Protein AF-A0A7Z9JFW5-F1 (afdb_monomer)

Nearest PDB structures (foldseek):
  5y2z-assembly5_I  TM=9.297E-01  e=5.636E-09  Homo sapiens
  8y6b-assembly2_B  TM=9.296E-01  e=6.793E-09  Homo sapiens
  5y2z-assembly3_E  TM=9.301E-01  e=1.266E-08  Homo sapiens
  4dd8-assembly3_C  TM=9.191E-01  e=2.843E-08  Homo sapiens
  1r55-assembly1_A  TM=9.134E-01  e=2.843E-08  Homo sapiens

Solvent-accessible surface area (backbone atoms only — not comparable to full-atom values): 12867 Å² total; per-residue (Å²): 115,46,76,50,60,51,89,94,44,79,73,28,42,30,30,34,23,80,53,98,71,40,59,37,32,44,38,38,40,72,85,73,51,41,37,36,33,36,52,36,31,92,81,35,93,91,43,54,71,86,37,66,49,76,48,44,66,89,70,57,72,78,59,73,58,40,77,46,73,47,85,66,71,53,61,72,54,53,52,49,52,59,73,66,59,70,85,54,87,88,66,70,36,67,67,98,76,54,82,69,44,75,42,36,28,26,36,39,28,37,32,50,27,33,70,74,42,48,94,43,38,67,60,50,54,49,36,33,53,48,50,39,29,58,53,35,41,70,62,50,27,33,39,72,42,76,62,46,79,45,73,33,89,43,92,84,50,88,72,85,57,45,45,62,68,62,33,52,53,42,51,50,51,51,39,65,76,75,43,71,87,60,71,53,43,35,38,40,36,42,30,44,57,75,42,58,81,48,46,38,26,39,32,40,44,95,14,75,78,51,97,52,28,43,34,38,38,36,63,71,62,49,89,44,74,80,72,56,83

pLDDT: mean 80.9, std 12.46, range [41.41, 94.69]

Sequence (229 aa):
TLRGTVVGVKGSVVAGSLMEDGLHARIRFSDDVEYWMEPVGLKINRAPENLYAFYRNADIIPSGGICAAEDRVDVGQILSMQANFVVNEKSRGGGGGGTICTADLGVDADWEYFQAWGGQTESQINSVINSVNVQYEGSVNLTHAISSIIVRSSSNDPYTSSDAGTLLDQFRSEWQNNQGGIPHDIAHLFTGRSMQGSTIGIAWLSSVCSSVKYGLAESDCCGSFGCST

Foldseek 3Di:
DDWDADPPAPPKIKQWFQDPLGIWMWIAGPVRKIKTKDQCPVVD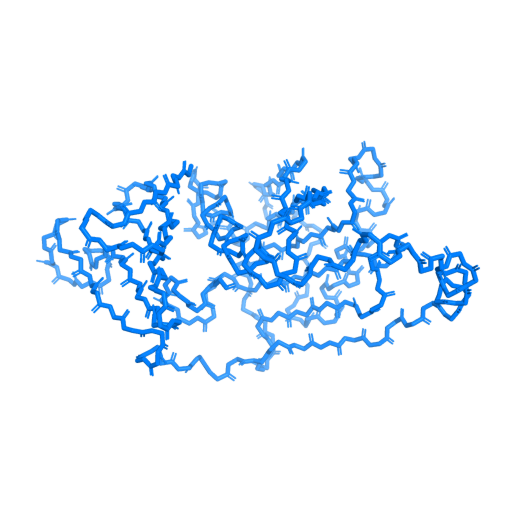PPDDSPDIDIDTLVPADDLLADAAEDAPDPVVVVVVCVVPPDPPVLQQQADDDHAQAEFEEEEEEAQLLCVVQPVCSVSLVCSLLSVVQVVCCNGRSYHYDYQDYHYHNDPPDQADALAQVVRLVSVLVCCVVPVPVGDGQAYEYEYCRNHPDRHQKYAYPPDGNHSRRYMYGYQPSRVDSSVND

Mean predicted aligned error: 9.22 Å

Structure (mmCIF, N/CA/C/O backbone):
data_AF-A0A7Z9JFW5-F1
#
_entry.id   AF-A0A7Z9JFW5-F1
#
loop_
_atom_site.group_PDB
_atom_site.id
_atom_site.type_symbol
_atom_site.label_atom_id
_atom_site.label_alt_id
_atom_site.label_comp_id
_atom_site.label_asym_id
_atom_site.label_entity_id
_atom_site.label_seq_id
_atom_site.pdbx_PDB_ins_code
_atom_site.Cartn_x
_atom_site.Cartn_y
_atom_site.Cartn_z
_atom_site.occupancy
_atom_site.B_iso_or_equiv
_atom_site.auth_seq_id
_atom_site.auth_comp_id
_atom_site.auth_asym_id
_atom_site.auth_atom_id
_atom_site.pdbx_PDB_model_num
ATOM 1 N N . THR A 1 1 ? -0.220 7.768 11.941 1.00 82.75 1 THR A N 1
ATOM 2 C CA . THR A 1 1 ? -1.058 6.582 12.229 1.00 82.75 1 THR A CA 1
ATOM 3 C C . THR A 1 1 ? -1.134 6.368 13.730 1.00 82.75 1 THR A C 1
ATOM 5 O O . THR A 1 1 ? -0.364 6.976 14.467 1.00 82.75 1 THR A O 1
ATOM 8 N N . LEU A 1 2 ? -2.095 5.576 14.198 1.00 86.75 2 LEU A N 1
ATOM 9 C CA . LEU A 1 2 ? -2.398 5.312 15.603 1.00 86.75 2 LEU A CA 1
ATOM 10 C C . LEU A 1 2 ? -2.550 3.799 15.827 1.00 86.75 2 LEU A C 1
ATOM 12 O O . LEU A 1 2 ? -3.003 3.059 14.946 1.00 86.75 2 LEU A O 1
ATOM 16 N N . ARG A 1 3 ? -2.188 3.353 17.031 1.00 87.31 3 ARG A N 1
ATOM 17 C CA . ARG A 1 3 ? -2.340 1.979 17.522 1.00 87.31 3 ARG A CA 1
ATOM 18 C C . ARG A 1 3 ? -3.022 2.006 18.879 1.00 87.31 3 ARG A C 1
ATOM 20 O O . ARG A 1 3 ? -2.734 2.887 19.686 1.00 87.31 3 ARG A O 1
ATOM 27 N N . GLY A 1 4 ? -3.902 1.050 19.143 1.00 87.88 4 GLY A N 1
ATOM 28 C CA . GLY A 1 4 ? -4.607 0.999 20.417 1.00 87.88 4 GLY A CA 1
ATOM 29 C C . GLY A 1 4 ? -5.373 -0.291 20.647 1.00 87.88 4 GLY A C 1
ATOM 30 O O . GLY A 1 4 ? -5.207 -1.276 19.932 1.00 87.88 4 GLY A O 1
ATOM 31 N N . THR A 1 5 ? -6.221 -0.264 21.667 1.00 89.75 5 THR A N 1
ATOM 32 C CA . THR A 1 5 ? -7.116 -1.357 22.049 1.00 89.75 5 THR A CA 1
ATOM 33 C C . THR A 1 5 ? -8.497 -0.786 22.365 1.00 89.75 5 THR A C 1
ATOM 35 O O . THR A 1 5 ? -8.644 0.402 22.666 1.00 89.75 5 THR A O 1
ATOM 38 N N . VAL A 1 6 ? -9.528 -1.622 22.290 1.00 86.94 6 VAL A N 1
ATOM 39 C CA . VAL A 1 6 ? -10.887 -1.257 22.696 1.00 86.94 6 VAL A CA 1
ATOM 40 C C . VAL A 1 6 ? -10.996 -1.386 24.213 1.00 86.94 6 VAL A C 1
ATOM 42 O O . VAL A 1 6 ? -10.759 -2.453 24.788 1.00 86.94 6 VAL A O 1
ATOM 45 N N . VAL A 1 7 ? -11.374 -0.291 24.874 1.00 88.12 7 VAL A N 1
ATOM 46 C CA . VAL A 1 7 ? -11.554 -0.257 26.330 1.00 88.12 7 VAL A CA 1
ATOM 47 C C . VAL A 1 7 ? -12.574 -1.316 26.750 1.00 88.12 7 VAL A C 1
ATOM 49 O O . VAL A 1 7 ? -13.677 -1.383 26.219 1.00 88.12 7 VAL A O 1
ATOM 52 N N . GLY A 1 8 ? -12.196 -2.155 27.716 1.00 85.00 8 GLY A N 1
ATOM 53 C CA . GLY A 1 8 ? -13.051 -3.229 28.227 1.00 85.00 8 GLY A CA 1
ATOM 54 C C . GLY A 1 8 ? -13.018 -4.527 27.416 1.00 85.00 8 GLY A C 1
ATOM 55 O O . GLY A 1 8 ? -13.569 -5.520 27.884 1.00 85.00 8 GLY A O 1
ATOM 56 N N . VAL A 1 9 ? -12.331 -4.574 26.266 1.00 84.38 9 VAL A N 1
ATOM 57 C CA . VAL A 1 9 ? -12.229 -5.792 25.447 1.00 84.38 9 VAL A CA 1
ATOM 58 C C . VAL A 1 9 ? -10.787 -6.282 25.376 1.00 84.38 9 VAL A C 1
ATOM 60 O O . VAL A 1 9 ? -9.943 -5.754 24.648 1.00 84.38 9 VAL A O 1
ATOM 63 N N . LYS A 1 10 ? -10.493 -7.319 26.163 1.00 83.06 10 LYS A N 1
ATOM 64 C CA . LYS A 1 10 ? -9.150 -7.894 26.266 1.00 83.06 10 LYS A CA 1
ATOM 65 C C . LYS A 1 10 ? -8.744 -8.581 24.957 1.00 83.06 10 LYS A C 1
ATOM 67 O O . LYS A 1 10 ? -9.498 -9.382 24.411 1.00 83.06 10 LYS A O 1
ATOM 72 N N . GLY A 1 11 ? -7.524 -8.295 24.504 1.00 80.38 11 GLY A N 1
ATOM 73 C CA . GLY A 1 11 ? -6.970 -8.858 23.269 1.00 80.38 11 GLY A CA 1
ATOM 74 C C . GLY A 1 11 ? -7.474 -8.185 21.993 1.00 80.38 11 GLY A C 1
ATOM 75 O O . GLY A 1 11 ? -7.177 -8.676 20.912 1.00 80.38 11 GLY A O 1
ATOM 76 N N . SER A 1 12 ? -8.216 -7.078 22.107 1.00 87.12 12 SER A N 1
ATOM 77 C CA . SER A 1 12 ? -8.553 -6.256 20.948 1.00 87.12 12 SER A CA 1
ATOM 78 C C . SER A 1 12 ? -7.339 -5.464 20.468 1.00 87.12 12 SER A C 1
ATOM 80 O O . SER A 1 12 ? -6.542 -4.988 21.280 1.00 87.12 12 SER A O 1
ATOM 82 N N . VAL A 1 13 ? -7.218 -5.303 19.155 1.00 88.19 13 VAL A N 1
ATOM 83 C CA . VAL A 1 13 ? -6.169 -4.510 18.509 1.00 88.19 13 VAL A CA 1
ATOM 84 C C . VAL A 1 13 ? -6.827 -3.535 17.547 1.00 88.19 13 VAL A C 1
ATOM 86 O O . VAL A 1 13 ? -7.683 -3.915 16.752 1.00 88.19 13 VAL A O 1
ATOM 89 N N . VAL A 1 14 ? -6.429 -2.270 17.626 1.00 89.50 14 VAL A N 1
ATOM 90 C CA . VAL A 1 14 ? -6.937 -1.190 16.783 1.00 89.50 14 VAL A CA 1
ATOM 91 C C . VAL A 1 14 ? -5.786 -0.577 15.997 1.00 89.50 14 VAL A C 1
ATOM 93 O O . VAL A 1 14 ? -4.791 -0.135 16.577 1.00 89.50 14 VAL A O 1
ATOM 96 N N . ALA A 1 15 ? -5.949 -0.508 14.681 1.00 90.12 15 ALA A N 1
ATOM 97 C CA . ALA A 1 15 ? -5.182 0.355 13.796 1.00 90.12 15 ALA A CA 1
ATOM 98 C C . ALA A 1 15 ? -6.046 1.548 13.425 1.00 90.12 15 ALA A C 1
ATOM 100 O O . ALA A 1 15 ? -7.116 1.351 12.867 1.00 90.12 15 ALA A O 1
ATOM 101 N N . GLY A 1 16 ? -5.591 2.762 13.712 1.00 89.69 16 GLY A N 1
ATOM 102 C CA . GLY A 1 16 ? -6.281 3.984 13.314 1.00 89.69 16 GLY A CA 1
ATOM 103 C C . GLY A 1 16 ? -5.397 4.886 12.463 1.00 89.69 16 GLY A C 1
ATOM 104 O O . GLY A 1 16 ? -4.173 4.879 12.602 1.00 89.69 16 GLY A O 1
ATOM 105 N N . SER A 1 17 ? -6.016 5.716 11.640 1.00 87.94 17 SER A N 1
ATOM 106 C CA . SER A 1 17 ? -5.368 6.767 10.863 1.00 87.94 17 SER A CA 1
ATOM 107 C C . SER A 1 17 ? -6.292 7.967 10.802 1.00 87.94 17 SER A C 1
ATOM 109 O O . SER A 1 17 ? -7.434 7.851 10.371 1.00 87.94 17 SER A O 1
ATOM 111 N N . LEU A 1 18 ? -5.808 9.115 11.268 1.00 87.56 18 LEU A N 1
ATOM 112 C CA . LEU A 1 18 ? -6.540 10.368 11.157 1.00 87.56 18 LEU A CA 1
ATOM 113 C C . LEU A 1 18 ? -6.155 11.029 9.835 1.00 87.56 18 LEU A C 1
ATOM 115 O O . LEU A 1 18 ? -4.996 11.407 9.665 1.00 87.56 18 LEU A O 1
ATOM 119 N N . MET A 1 19 ? -7.114 11.118 8.923 1.00 84.44 19 MET A N 1
ATOM 120 C CA . MET A 1 19 ? -7.004 11.813 7.643 1.00 84.44 19 MET A CA 1
ATOM 121 C C . MET A 1 19 ? -7.815 13.114 7.693 1.00 84.44 19 MET A C 1
ATOM 123 O O . MET A 1 19 ? -8.472 13.401 8.696 1.00 84.44 19 MET A O 1
ATOM 127 N N . GLU A 1 20 ? -7.773 13.912 6.625 1.00 82.06 20 GLU A N 1
ATOM 128 C CA . GLU A 1 20 ? -8.549 15.161 6.537 1.00 82.06 20 GLU A CA 1
ATOM 129 C C . GLU A 1 20 ? -10.064 14.948 6.674 1.00 82.06 20 GLU A C 1
ATOM 131 O O . GLU A 1 20 ? -10.749 15.801 7.234 1.00 82.06 20 GLU A O 1
ATOM 136 N N . ASP A 1 21 ? -10.585 13.811 6.209 1.00 81.94 21 ASP A N 1
ATOM 137 C CA . ASP A 1 21 ? -12.010 13.465 6.253 1.00 81.94 21 ASP A CA 1
ATOM 138 C C . ASP A 1 21 ? -12.447 12.790 7.565 1.00 81.94 21 ASP A C 1
ATOM 140 O O . ASP A 1 21 ? -13.644 12.650 7.818 1.00 81.94 21 ASP A O 1
ATOM 144 N N . GLY A 1 22 ? -11.501 12.387 8.419 1.00 86.12 22 GLY A N 1
ATOM 145 C CA . GLY A 1 22 ? -11.783 11.798 9.723 1.00 86.12 22 GLY A CA 1
ATOM 146 C C . GLY A 1 22 ? -10.914 10.595 10.074 1.00 86.12 22 GLY A C 1
ATOM 147 O O . GLY A 1 22 ? -9.833 10.370 9.529 1.00 86.12 22 GLY A O 1
ATOM 148 N N . LEU A 1 23 ? -11.369 9.832 11.070 1.00 88.75 23 LEU A N 1
ATOM 149 C CA . LEU A 1 23 ? -10.655 8.663 11.579 1.00 88.75 23 LEU A CA 1
ATOM 150 C C . LEU A 1 23 ? -11.043 7.397 10.808 1.00 88.75 23 LEU A C 1
ATOM 152 O O . LEU A 1 23 ? -12.151 6.885 10.950 1.00 88.75 23 LEU A O 1
ATOM 156 N N . HIS A 1 24 ? -10.086 6.831 10.087 1.00 89.75 24 HIS A N 1
ATOM 157 C CA . HIS A 1 24 ? -10.189 5.495 9.511 1.00 89.75 24 HIS A CA 1
ATOM 158 C C . HIS A 1 24 ? -9.613 4.486 10.496 1.00 89.75 24 HIS A C 1
ATOM 160 O O . HIS A 1 24 ? -8.534 4.719 11.046 1.00 89.75 24 HIS A O 1
ATOM 166 N N . ALA A 1 25 ? -10.308 3.382 10.764 1.00 90.56 25 ALA A N 1
ATOM 167 C CA . ALA A 1 25 ? -9.802 2.370 11.681 1.00 90.56 25 ALA A CA 1
ATOM 168 C C . ALA A 1 25 ? -10.175 0.936 11.305 1.00 90.56 25 ALA A C 1
ATOM 170 O O . ALA A 1 25 ? -11.290 0.650 10.878 1.00 90.56 25 ALA A O 1
ATOM 171 N N . ARG A 1 26 ? -9.237 0.026 11.573 1.00 90.12 26 ARG A N 1
ATOM 172 C CA . ARG A 1 26 ? -9.438 -1.422 11.637 1.00 90.12 26 ARG A CA 1
ATOM 173 C C . ARG A 1 26 ? -9.428 -1.848 13.096 1.00 90.12 26 ARG A C 1
ATOM 175 O O . ARG A 1 26 ? -8.513 -1.493 13.842 1.00 90.12 26 ARG A O 1
ATOM 182 N N . ILE A 1 27 ? -10.416 -2.632 13.494 1.00 90.69 27 ILE A N 1
ATOM 183 C CA . ILE A 1 27 ? -10.568 -3.158 14.848 1.00 90.69 27 ILE A CA 1
ATOM 184 C C . ILE A 1 27 ? -10.650 -4.674 14.753 1.00 90.69 27 ILE A C 1
ATOM 186 O O . ILE A 1 27 ? -11.599 -5.207 14.185 1.00 90.69 27 ILE A O 1
ATOM 190 N N . ARG A 1 28 ? -9.675 -5.365 15.338 1.00 88.19 28 ARG A N 1
ATOM 191 C CA . ARG A 1 28 ? -9.673 -6.819 15.485 1.00 88.19 28 ARG A CA 1
ATOM 192 C C . ARG A 1 28 ? -10.005 -7.192 16.921 1.00 88.19 28 ARG A C 1
ATOM 194 O O . ARG A 1 28 ? -9.398 -6.668 17.858 1.00 88.19 28 ARG A O 1
ATOM 201 N N . PHE A 1 29 ? -10.940 -8.115 17.087 1.00 86.31 29 PHE A N 1
ATOM 202 C CA . PHE A 1 29 ? -11.293 -8.715 18.366 1.00 86.31 29 PHE A CA 1
ATOM 203 C C . PHE A 1 29 ? -10.587 -10.064 18.574 1.00 86.31 29 PHE A C 1
ATOM 205 O O . PHE A 1 29 ? -9.983 -10.626 17.665 1.00 86.31 29 PHE A O 1
ATOM 212 N N . SER A 1 30 ? -10.612 -10.570 19.808 1.00 77.31 30 SER A N 1
ATOM 213 C CA . SER A 1 30 ? -9.901 -11.798 20.199 1.00 77.31 30 SER A CA 1
ATOM 214 C C . SER A 1 30 ? -10.539 -13.090 19.677 1.00 77.31 30 SER A C 1
ATOM 216 O O . SER A 1 30 ? -9.918 -14.147 19.749 1.00 77.31 30 SER A O 1
ATOM 218 N N . ASP A 1 31 ? -11.753 -13.001 19.142 1.00 79.88 31 ASP A N 1
ATOM 219 C CA . ASP A 1 31 ? -12.476 -14.045 18.415 1.00 79.88 31 ASP A CA 1
ATOM 220 C C . ASP A 1 31 ? -12.249 -13.979 16.892 1.00 79.88 31 ASP A C 1
ATOM 222 O O . ASP A 1 31 ? -12.964 -14.636 16.140 1.00 79.88 31 ASP A O 1
ATOM 226 N N . ASP A 1 32 ? -11.257 -13.197 16.448 1.00 73.62 32 ASP A N 1
ATOM 227 C CA . ASP A 1 32 ? -10.917 -12.954 15.038 1.00 73.62 32 ASP A CA 1
ATOM 228 C C . ASP A 1 32 ? -12.015 -12.215 14.250 1.00 73.62 32 ASP A C 1
ATOM 230 O O . ASP A 1 32 ? -11.985 -12.132 13.022 1.00 73.62 32 ASP A O 1
ATOM 234 N N . VAL A 1 33 ? -12.990 -11.624 14.951 1.00 84.31 33 VAL A N 1
ATOM 235 C CA . VAL A 1 33 ? -13.977 -10.744 14.326 1.00 84.31 33 VAL A CA 1
ATOM 236 C C . VAL A 1 33 ? -13.334 -9.389 14.050 1.00 84.31 33 VAL A C 1
ATOM 238 O O . VAL A 1 33 ? -12.780 -8.740 14.942 1.00 84.31 33 VAL A O 1
ATOM 241 N N . GLU A 1 34 ? -13.451 -8.939 12.804 1.00 87.81 34 GLU A N 1
ATOM 242 C CA . GLU A 1 34 ? -12.887 -7.674 12.349 1.00 87.81 34 GLU A CA 1
ATOM 243 C C . GLU A 1 34 ? -13.971 -6.684 11.938 1.00 87.81 34 GLU A C 1
ATOM 245 O O . GLU A 1 34 ? -14.909 -7.017 11.203 1.00 87.81 34 GLU A O 1
ATOM 250 N N . TYR A 1 35 ? -13.800 -5.450 12.401 1.00 90.38 35 TYR A N 1
ATOM 251 C CA . TYR A 1 35 ? -14.623 -4.312 12.040 1.00 90.38 35 TYR A CA 1
ATOM 252 C C . TYR A 1 35 ? -13.785 -3.201 11.433 1.00 90.38 35 TYR A C 1
ATOM 254 O O . TYR A 1 35 ? -12.637 -2.965 11.818 1.00 90.38 35 TYR A O 1
ATOM 262 N N . TRP A 1 36 ? -14.426 -2.477 10.535 1.00 89.88 36 TRP A N 1
ATOM 263 C CA . TRP A 1 36 ? -13.892 -1.316 9.860 1.00 89.88 36 TRP A CA 1
ATOM 264 C C . TRP A 1 36 ? -14.721 -0.099 10.225 1.00 89.88 36 TRP A C 1
ATOM 266 O O . 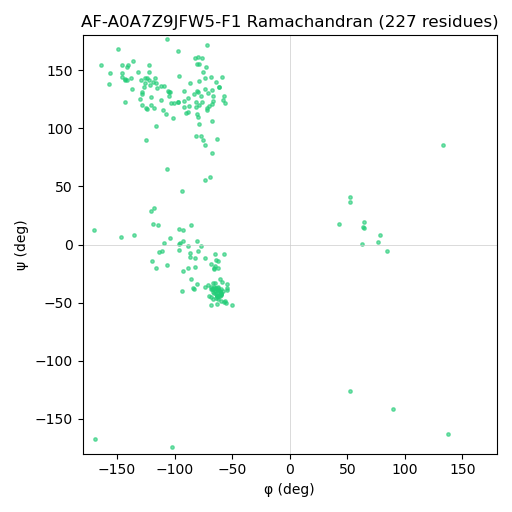TRP A 1 36 ? -15.941 -0.184 10.385 1.00 89.88 36 TRP A O 1
ATOM 276 N N . MET A 1 37 ? -14.038 1.027 10.362 1.00 90.56 37 MET A N 1
ATOM 277 C CA . MET A 1 37 ? -14.628 2.322 10.633 1.00 90.56 37 MET A CA 1
ATOM 278 C C . MET A 1 37 ? -14.074 3.330 9.638 1.00 90.56 37 MET A C 1
ATOM 280 O O . MET A 1 37 ? -12.859 3.489 9.551 1.00 90.56 37 MET A O 1
ATOM 284 N N . GLU A 1 38 ? -14.952 4.017 8.916 1.00 89.38 38 GLU A N 1
ATOM 285 C CA . GLU A 1 38 ? -14.562 5.091 8.000 1.00 89.38 38 GLU A CA 1
ATOM 286 C C . GLU A 1 38 ? -15.624 6.203 7.973 1.00 89.38 38 GLU A C 1
ATOM 288 O O . GLU A 1 38 ? -16.820 5.922 8.146 1.00 89.38 38 GLU A O 1
ATOM 293 N N . PRO A 1 39 ? -15.221 7.469 7.783 1.00 88.12 39 PRO A N 1
ATOM 294 C CA . PRO A 1 39 ? -16.146 8.569 7.552 1.00 88.12 39 PRO A CA 1
ATOM 295 C C . PRO A 1 39 ? -16.908 8.372 6.233 1.00 88.12 39 PRO A C 1
ATOM 297 O O . PRO A 1 39 ? -16.356 7.958 5.214 1.00 88.12 39 PRO A O 1
ATOM 300 N N . VAL A 1 40 ? -18.203 8.700 6.232 1.00 85.38 40 VAL A N 1
ATOM 301 C CA . VAL A 1 40 ? -19.058 8.619 5.027 1.00 85.38 40 VAL A CA 1
ATOM 302 C C . VAL A 1 40 ? -19.460 9.985 4.475 1.00 85.38 40 VAL A C 1
ATOM 304 O O . VAL A 1 40 ? -20.174 10.051 3.475 1.00 85.38 40 VAL A O 1
ATOM 307 N N . GLY A 1 41 ? -18.992 11.072 5.096 1.00 77.06 41 GLY A N 1
ATOM 308 C CA . GLY A 1 41 ? -19.336 12.450 4.728 1.00 77.06 41 GLY A CA 1
ATOM 309 C C . GLY A 1 41 ? -19.068 12.778 3.256 1.00 77.06 41 GLY A C 1
ATOM 310 O O . GLY A 1 41 ? -19.895 13.408 2.605 1.00 77.06 41 GLY A O 1
ATOM 311 N N . LEU A 1 42 ? -17.956 12.278 2.706 1.00 72.88 42 LEU A N 1
ATOM 312 C CA . LEU A 1 42 ? -17.589 12.468 1.297 1.00 72.88 42 LEU A CA 1
ATOM 313 C C . LEU A 1 42 ? -18.280 11.480 0.342 1.00 72.88 42 LEU A C 1
ATOM 315 O O . LEU A 1 42 ? -18.374 11.744 -0.854 1.00 72.88 42 LEU A O 1
ATOM 319 N N . LYS A 1 43 ? -18.786 10.353 0.860 1.00 74.69 43 LYS A N 1
ATOM 320 C CA . LYS A 1 43 ? -19.415 9.279 0.068 1.00 74.69 43 LYS A CA 1
ATOM 321 C C . LYS A 1 43 ? -20.933 9.435 -0.043 1.00 74.69 43 LYS A C 1
ATOM 323 O O . LYS A 1 43 ? -21.546 8.902 -0.966 1.00 74.69 43 LYS A O 1
ATOM 328 N N . ILE A 1 44 ? -21.555 10.157 0.890 1.00 78.38 44 ILE A N 1
ATOM 329 C CA . ILE A 1 44 ? -23.004 10.356 0.956 1.00 78.38 44 ILE A CA 1
ATOM 330 C C . ILE A 1 44 ? -23.315 11.848 0.862 1.00 78.38 44 ILE A C 1
ATOM 332 O O . ILE A 1 44 ? -22.935 12.646 1.716 1.00 78.38 44 ILE A O 1
ATOM 336 N N . ASN A 1 45 ? -24.082 12.226 -0.160 1.00 73.81 45 ASN A N 1
ATOM 337 C CA . ASN A 1 45 ? -24.487 13.612 -0.366 1.00 73.81 45 ASN A CA 1
ATOM 338 C C . ASN A 1 45 ? -25.245 14.160 0.863 1.00 73.81 45 ASN A C 1
ATOM 340 O O . ASN A 1 45 ? -26.272 13.605 1.256 1.00 73.81 45 ASN A O 1
ATOM 344 N N . ARG A 1 46 ? -24.761 15.276 1.429 1.00 76.00 46 ARG A N 1
ATOM 345 C CA . ARG A 1 46 ? -25.291 15.947 2.637 1.00 76.00 46 ARG A CA 1
ATOM 346 C C . ARG A 1 46 ? -25.191 15.140 3.938 1.00 76.00 46 ARG A C 1
ATOM 348 O O . ARG A 1 46 ? -25.914 15.449 4.888 1.00 76.00 46 ARG A O 1
ATOM 355 N N . ALA A 1 47 ? -24.330 14.128 4.009 1.00 77.56 47 ALA A N 1
ATOM 356 C CA . ALA A 1 47 ? -24.037 13.492 5.286 1.00 77.56 47 ALA A CA 1
ATOM 357 C C . ALA A 1 47 ? -23.255 14.450 6.210 1.00 77.56 47 ALA A C 1
ATOM 359 O O . ALA A 1 47 ? -22.427 15.226 5.732 1.00 77.56 47 ALA A O 1
ATOM 360 N N . PRO A 1 48 ? -23.505 14.415 7.529 1.00 79.25 48 PRO A N 1
ATOM 361 C CA . PRO A 1 48 ? -22.673 15.116 8.501 1.00 79.25 48 PRO A CA 1
ATOM 362 C C . PRO A 1 48 ? -21.210 14.649 8.438 1.00 79.25 48 PRO A C 1
ATOM 364 O O . PRO A 1 48 ? -20.954 13.456 8.283 1.00 79.25 48 PRO A O 1
ATOM 367 N N . GLU A 1 49 ? -20.252 15.558 8.645 1.00 74.31 49 GLU A N 1
ATOM 368 C CA . GLU A 1 49 ? -18.808 15.240 8.690 1.00 74.31 49 GLU A CA 1
ATOM 369 C C . GLU A 1 49 ? -18.439 14.272 9.830 1.00 74.31 49 GLU A C 1
ATOM 371 O O . GLU A 1 49 ? -17.419 13.597 9.786 1.00 74.31 49 GLU A O 1
ATOM 376 N N . ASN A 1 50 ? -19.291 14.164 10.852 1.00 81.62 50 ASN A N 1
ATOM 377 C CA . ASN A 1 50 ? -19.124 13.244 11.974 1.00 81.62 50 ASN A CA 1
ATOM 378 C C . ASN A 1 50 ? -19.894 11.922 11.810 1.00 81.62 50 ASN A C 1
ATOM 380 O O . ASN A 1 50 ? -20.074 11.202 12.796 1.00 81.62 50 ASN A O 1
ATOM 384 N N . LEU A 1 51 ? -20.389 11.609 10.609 1.00 87.12 51 LEU A N 1
ATOM 385 C CA . LEU A 1 51 ? -21.048 10.338 10.334 1.00 87.12 51 LEU A CA 1
ATOM 386 C C . LEU A 1 51 ? -20.018 9.285 9.911 1.00 87.12 51 LEU A C 1
ATOM 388 O O . LEU A 1 51 ? -19.277 9.474 8.946 1.00 87.12 51 LEU A O 1
ATOM 392 N N . TYR A 1 52 ? -20.031 8.151 10.609 1.00 89.50 52 TYR A N 1
ATOM 393 C CA . TYR A 1 52 ? -19.134 7.024 10.367 1.00 89.50 52 TYR A CA 1
ATOM 394 C C . TYR A 1 52 ? -19.931 5.777 9.997 1.00 89.50 52 TYR A C 1
ATOM 396 O O . TYR A 1 52 ? -20.975 5.496 10.593 1.00 89.50 52 TYR A O 1
ATOM 404 N N . ALA A 1 53 ? -19.417 5.012 9.038 1.00 88.62 53 ALA A N 1
ATOM 405 C CA . ALA A 1 53 ? -19.852 3.645 8.808 1.00 88.62 53 ALA A CA 1
ATOM 406 C C . ALA A 1 53 ? -19.050 2.702 9.703 1.00 88.62 53 ALA A C 1
ATOM 408 O O . ALA A 1 53 ? -17.838 2.853 9.842 1.00 88.62 53 ALA A O 1
ATOM 409 N N . PHE A 1 54 ? -19.739 1.718 10.280 1.00 90.56 54 PHE A N 1
ATOM 410 C CA . PHE A 1 54 ? -19.127 0.615 11.006 1.00 90.56 54 PHE A CA 1
ATOM 411 C C . PHE A 1 54 ? -19.624 -0.693 10.403 1.00 90.56 54 PHE A C 1
ATOM 413 O O . PHE A 1 54 ? -20.830 -0.950 10.404 1.00 90.56 54 PHE A O 1
ATOM 420 N N . TYR A 1 55 ? -18.720 -1.495 9.854 1.00 89.81 55 TYR A N 1
ATOM 421 C CA . TYR A 1 55 ? -19.078 -2.719 9.138 1.00 89.81 55 TYR A CA 1
ATOM 422 C C . TYR A 1 55 ? -18.086 -3.836 9.426 1.00 89.81 55 TYR A C 1
ATOM 424 O O . TYR A 1 55 ? -16.929 -3.589 9.763 1.00 89.81 55 TYR A O 1
ATOM 432 N N . ARG A 1 56 ? -18.551 -5.082 9.322 1.00 89.31 56 ARG A N 1
ATOM 433 C CA . ARG A 1 56 ? -17.688 -6.252 9.496 1.00 89.31 56 ARG A CA 1
ATOM 434 C C . ARG A 1 56 ? -16.919 -6.513 8.216 1.00 89.31 56 ARG A C 1
ATOM 436 O O . ARG A 1 56 ? -17.415 -6.234 7.127 1.00 89.31 56 ARG A O 1
ATOM 443 N N . ASN A 1 57 ? -15.769 -7.163 8.341 1.00 84.94 57 ASN A N 1
ATOM 444 C CA . ASN A 1 57 ? -15.011 -7.622 7.179 1.00 84.94 57 ASN A CA 1
ATOM 445 C C . ASN A 1 57 ? -15.853 -8.504 6.232 1.00 84.94 57 ASN A C 1
ATOM 447 O O . ASN A 1 57 ? -15.768 -8.378 5.019 1.00 84.94 57 ASN A O 1
ATOM 451 N N . ALA A 1 58 ? -16.736 -9.342 6.788 1.00 83.88 58 ALA A N 1
ATOM 452 C CA . ALA A 1 58 ? -17.637 -10.207 6.019 1.00 83.88 58 ALA A CA 1
ATOM 453 C C . ALA A 1 58 ? -18.738 -9.459 5.240 1.00 83.88 58 ALA A C 1
ATOM 455 O O . ALA A 1 58 ? -19.355 -10.049 4.358 1.00 83.88 58 ALA A O 1
ATOM 456 N N . ASP A 1 59 ? -19.001 -8.193 5.574 1.00 86.19 59 ASP A N 1
ATOM 457 C CA . ASP A 1 59 ? -20.013 -7.369 4.905 1.00 86.19 59 ASP A CA 1
ATOM 458 C C . ASP A 1 59 ? -19.392 -6.481 3.803 1.00 86.19 59 ASP A C 1
ATOM 460 O O . ASP A 1 59 ? -20.108 -5.716 3.153 1.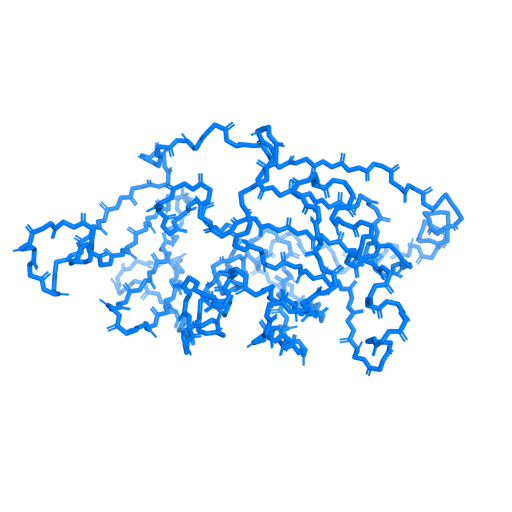00 86.19 59 ASP A O 1
ATOM 464 N N . ILE A 1 60 ? -18.071 -6.568 3.579 1.00 83.25 60 ILE A N 1
ATOM 465 C CA . ILE A 1 60 ? -17.396 -5.860 2.486 1.00 83.25 60 ILE A CA 1
ATOM 466 C C . ILE A 1 60 ? -17.876 -6.436 1.157 1.00 83.25 60 ILE A C 1
ATOM 468 O O . ILE A 1 60 ? -17.756 -7.633 0.895 1.00 83.25 60 ILE A O 1
ATOM 472 N N . ILE A 1 61 ? -18.404 -5.560 0.302 1.00 81.12 61 ILE A N 1
ATOM 473 C CA . ILE A 1 61 ? -18.812 -5.920 -1.054 1.00 81.12 61 ILE A CA 1
ATOM 474 C C . ILE A 1 61 ? -17.538 -6.192 -1.866 1.00 81.12 61 ILE A C 1
ATOM 476 O O . ILE A 1 61 ? -16.716 -5.282 -2.000 1.00 81.12 61 ILE A O 1
ATOM 480 N N . PRO A 1 62 ? -17.348 -7.408 -2.411 1.00 72.81 62 PRO A N 1
ATOM 481 C CA . PRO A 1 62 ? -16.178 -7.709 -3.222 1.00 72.81 62 PRO A CA 1
ATOM 482 C C . PRO A 1 62 ? -16.138 -6.808 -4.457 1.00 72.81 62 PRO A C 1
ATOM 484 O O . PRO A 1 62 ? -17.142 -6.681 -5.158 1.00 72.81 62 PRO A O 1
ATOM 487 N N . SER A 1 63 ? -14.971 -6.249 -4.776 1.00 71.50 63 SER A N 1
ATOM 488 C CA . SER A 1 63 ? -14.764 -5.502 -6.025 1.00 71.50 63 SER A CA 1
ATOM 489 C C . SER A 1 63 ? -14.888 -6.357 -7.282 1.00 71.50 63 SER A C 1
ATOM 491 O O . SER A 1 63 ? -15.040 -5.829 -8.379 1.00 71.50 63 SER A O 1
ATOM 493 N N . GLY A 1 64 ? -14.777 -7.682 -7.142 1.00 72.50 64 GLY A N 1
ATOM 494 C CA . GLY A 1 64 ? -14.543 -8.585 -8.269 1.00 72.50 64 GLY A CA 1
ATOM 495 C C . GLY A 1 64 ? -13.091 -8.564 -8.759 1.00 72.50 64 GLY A C 1
ATOM 496 O O . GLY A 1 64 ? -12.764 -9.272 -9.711 1.00 72.50 64 GLY A O 1
ATOM 497 N N . GLY A 1 65 ? -12.228 -7.789 -8.097 1.00 76.19 65 GLY A N 1
ATOM 498 C CA . GLY A 1 65 ? -10.796 -7.786 -8.316 1.00 76.19 65 GLY A CA 1
ATOM 499 C C . GLY A 1 65 ? -10.110 -9.034 -7.760 1.00 76.19 65 GLY A C 1
ATOM 500 O O . GLY A 1 65 ? -10.575 -9.661 -6.810 1.00 76.19 65 GLY A O 1
ATOM 501 N N . ILE A 1 66 ? -8.983 -9.391 -8.359 1.00 81.50 66 ILE A N 1
ATOM 502 C CA . ILE A 1 66 ? -8.132 -10.518 -8.004 1.00 81.50 66 ILE A CA 1
ATOM 503 C C . ILE A 1 66 ? -6.714 -9.986 -7.802 1.00 81.50 66 ILE A C 1
ATOM 505 O O . ILE A 1 66 ? -6.204 -9.212 -8.614 1.00 81.50 66 ILE A O 1
ATOM 509 N N . CYS A 1 67 ? -6.059 -10.433 -6.735 1.00 80.50 67 CYS A N 1
ATOM 510 C CA . CYS A 1 67 ? -4.620 -10.260 -6.580 1.00 80.50 67 CYS A CA 1
ATOM 511 C C . CYS A 1 67 ? -3.915 -11.324 -7.426 1.00 80.50 67 CYS A C 1
ATOM 513 O O . CYS A 1 67 ? -3.993 -12.518 -7.128 1.00 80.50 67 CYS A O 1
ATOM 515 N N . ALA A 1 68 ? -3.275 -10.896 -8.508 1.00 80.31 68 ALA A N 1
ATOM 516 C CA . ALA A 1 68 ? -2.496 -11.763 -9.371 1.00 80.31 68 ALA A CA 1
ATOM 517 C C . ALA A 1 68 ? -1.109 -12.028 -8.775 1.00 80.31 68 ALA A C 1
ATOM 519 O O . ALA A 1 68 ? -0.595 -11.297 -7.927 1.00 80.31 68 ALA A O 1
ATOM 520 N N . ALA A 1 69 ? -0.485 -13.086 -9.268 1.00 78.56 69 ALA A N 1
ATOM 521 C CA . ALA A 1 69 ? 0.884 -13.430 -8.954 1.00 78.56 69 ALA A CA 1
ATOM 522 C C . ALA A 1 69 ? 1.577 -13.855 -10.245 1.00 78.56 69 ALA A C 1
ATOM 524 O O . ALA A 1 69 ? 1.010 -14.628 -11.020 1.00 78.56 69 ALA A O 1
ATOM 525 N N . GLU A 1 70 ? 2.782 -13.347 -10.482 1.00 68.50 70 GLU A N 1
ATOM 526 C CA . GLU A 1 70 ? 3.607 -13.781 -11.608 1.00 68.50 70 GLU A CA 1
ATOM 527 C C . GLU A 1 70 ? 4.830 -14.531 -11.070 1.00 68.50 70 GLU A C 1
ATOM 529 O O . GLU A 1 70 ? 5.591 -14.032 -10.235 1.00 68.50 70 GLU A O 1
ATOM 534 N N . ASP A 1 71 ? 5.012 -15.761 -11.547 1.00 59.06 71 ASP A N 1
ATOM 535 C CA . ASP A 1 71 ? 6.167 -16.580 -11.201 1.00 59.06 71 ASP A CA 1
ATOM 536 C C . ASP A 1 71 ? 7.388 -16.098 -11.985 1.00 59.06 71 ASP A C 1
ATOM 538 O O . ASP A 1 71 ? 7.664 -16.536 -13.102 1.00 59.06 71 ASP A O 1
ATOM 542 N N . ARG A 1 72 ? 8.171 -15.212 -11.369 1.00 57.28 72 ARG A N 1
ATOM 543 C CA . ARG A 1 72 ? 9.550 -14.929 -11.787 1.00 57.28 72 ARG A CA 1
ATOM 544 C C . ARG A 1 72 ? 10.522 -15.544 -10.806 1.00 57.28 72 ARG A C 1
ATOM 546 O O . ARG A 1 72 ? 11.256 -14.866 -10.094 1.00 57.28 72 ARG A O 1
ATOM 553 N N . VAL A 1 73 ? 10.483 -16.871 -10.777 1.00 53.34 73 VAL A N 1
ATOM 554 C CA . VAL A 1 73 ? 11.327 -17.681 -9.911 1.00 53.34 73 VAL A CA 1
ATOM 555 C C . VAL A 1 73 ? 12.784 -17.566 -10.359 1.00 53.34 73 VAL A C 1
ATOM 557 O O . VAL A 1 73 ? 13.199 -18.176 -11.346 1.00 53.34 73 VAL A O 1
ATOM 560 N N . ASP A 1 74 ? 13.587 -16.829 -9.596 1.00 58.19 74 ASP A N 1
ATOM 561 C CA . ASP A 1 74 ? 15.039 -16.974 -9.641 1.00 58.19 74 ASP A CA 1
ATOM 562 C C . ASP A 1 74 ? 15.414 -18.263 -8.895 1.00 58.19 74 ASP A C 1
ATOM 564 O O . ASP A 1 74 ? 15.616 -18.286 -7.677 1.00 58.19 74 ASP A O 1
ATOM 568 N N . VAL A 1 75 ? 15.466 -19.371 -9.640 1.00 58.47 75 VAL A N 1
ATOM 569 C CA . VAL A 1 75 ? 15.801 -20.702 -9.108 1.00 58.47 75 VAL A CA 1
ATOM 570 C C . VAL A 1 75 ? 17.141 -20.675 -8.361 1.00 58.47 75 VAL A C 1
ATOM 572 O O . VAL A 1 75 ? 17.289 -21.359 -7.350 1.00 58.47 75 VAL A O 1
ATOM 575 N N . GLY A 1 76 ? 18.103 -19.860 -8.806 1.00 60.06 76 GLY A N 1
ATOM 576 C CA . GLY A 1 76 ? 19.405 -19.725 -8.155 1.00 60.06 76 GLY A CA 1
ATOM 577 C C . GLY A 1 76 ? 19.298 -19.129 -6.752 1.00 60.06 76 GLY A C 1
ATOM 578 O O . GLY A 1 76 ? 19.992 -19.577 -5.837 1.00 60.06 76 GLY A O 1
ATOM 579 N N . GLN A 1 77 ? 18.391 -18.172 -6.557 1.00 59.03 77 GLN A N 1
ATOM 580 C CA . GLN A 1 77 ? 18.143 -17.580 -5.246 1.00 59.03 77 GLN A CA 1
ATOM 581 C C . GLN A 1 77 ? 17.241 -18.418 -4.344 1.00 59.03 77 GLN A C 1
ATOM 583 O O . GLN A 1 77 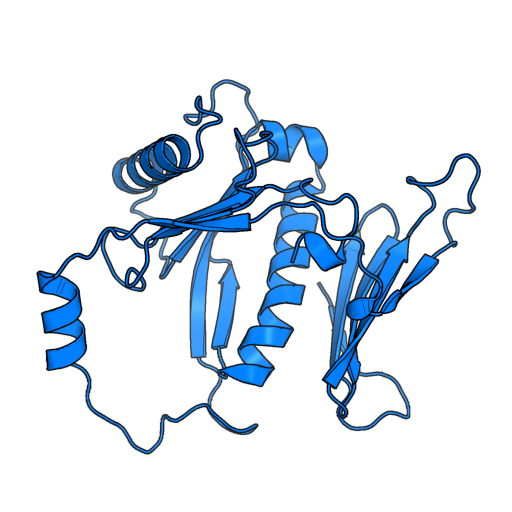? 17.505 -18.485 -3.148 1.00 59.03 77 GLN A O 1
ATOM 588 N N . ILE A 1 78 ? 16.251 -19.140 -4.876 1.00 59.47 78 ILE A N 1
ATOM 589 C CA . ILE A 1 78 ? 15.508 -20.116 -4.060 1.00 59.47 78 ILE A CA 1
ATOM 590 C C . ILE A 1 78 ? 16.462 -21.181 -3.516 1.00 59.47 78 ILE A C 1
ATOM 592 O O . ILE A 1 78 ? 16.409 -21.512 -2.331 1.00 59.47 78 ILE A O 1
ATOM 596 N N . LEU A 1 79 ? 17.370 -21.683 -4.355 1.00 61.12 79 LEU A N 1
ATOM 597 C CA . LEU A 1 79 ? 18.374 -22.654 -3.934 1.00 61.12 79 LEU A CA 1
ATOM 598 C C . LEU A 1 79 ? 19.340 -22.068 -2.897 1.00 61.12 79 LEU A C 1
ATOM 600 O O . LEU A 1 79 ? 19.705 -22.773 -1.960 1.00 61.12 79 LEU A O 1
ATOM 604 N N . SER A 1 80 ? 19.728 -20.793 -3.010 1.00 61.09 80 SER A N 1
ATOM 605 C CA . SER A 1 80 ? 20.605 -20.152 -2.021 1.00 61.09 80 SER A CA 1
ATOM 606 C C . SER A 1 80 ? 19.884 -19.836 -0.705 1.00 61.09 80 SER A C 1
ATOM 608 O O . SER A 1 80 ? 20.464 -20.031 0.363 1.00 61.09 80 SER A O 1
ATOM 610 N N . MET A 1 81 ? 18.610 -19.432 -0.751 1.00 61.31 81 MET A N 1
ATOM 611 C CA . MET A 1 81 ? 17.759 -19.270 0.429 1.00 61.31 81 MET A CA 1
ATOM 612 C C . MET A 1 81 ? 17.542 -20.608 1.132 1.00 61.31 81 MET A C 1
ATOM 614 O O . MET A 1 81 ? 17.692 -20.667 2.345 1.00 61.31 81 MET A O 1
ATOM 618 N N . GLN A 1 82 ? 17.257 -21.688 0.398 1.00 60.75 82 GLN A N 1
ATOM 619 C CA . GLN A 1 82 ? 17.137 -23.038 0.961 1.00 60.75 82 GLN A CA 1
ATOM 620 C C . GLN A 1 82 ? 18.467 -23.545 1.529 1.00 60.75 82 GLN A C 1
ATOM 622 O O . GLN A 1 82 ? 18.481 -24.138 2.604 1.00 60.75 82 GLN A O 1
ATOM 627 N N . ALA A 1 83 ? 19.587 -23.285 0.850 1.00 60.72 83 ALA A N 1
ATOM 628 C CA . ALA A 1 83 ? 20.914 -23.675 1.323 1.00 60.72 83 ALA A CA 1
ATOM 629 C C . ALA A 1 83 ? 21.333 -22.920 2.596 1.00 60.72 83 ALA A C 1
ATOM 631 O O . ALA A 1 83 ? 22.011 -23.488 3.450 1.00 60.72 83 ALA A O 1
ATOM 632 N N . ASN A 1 84 ? 20.903 -21.663 2.741 1.00 56.62 84 ASN A N 1
ATOM 633 C CA . ASN A 1 84 ? 21.168 -20.827 3.914 1.00 56.62 84 ASN A CA 1
ATOM 634 C C . ASN A 1 84 ? 20.032 -20.861 4.952 1.00 56.62 84 ASN A C 1
ATOM 636 O O . ASN A 1 84 ? 20.127 -20.187 5.981 1.00 56.62 84 ASN A O 1
ATOM 640 N N . PHE A 1 85 ? 18.967 -21.634 4.714 1.00 56.75 85 PHE A N 1
ATOM 641 C CA . PHE A 1 85 ? 17.859 -21.796 5.648 1.00 56.75 85 PHE A CA 1
ATOM 642 C C . PHE A 1 85 ? 18.305 -22.674 6.817 1.00 56.75 85 PHE A C 1
ATOM 644 O O . PHE A 1 85 ? 18.118 -23.891 6.846 1.00 56.75 85 PHE A O 1
ATOM 651 N N . VAL A 1 86 ? 18.915 -22.039 7.812 1.00 54.59 86 VAL A N 1
ATOM 652 C CA . VAL A 1 86 ? 19.172 -22.667 9.102 1.00 54.59 86 VAL A CA 1
ATOM 653 C C . VAL A 1 86 ? 17.878 -22.591 9.900 1.00 54.59 86 VAL A C 1
ATOM 655 O O . VAL A 1 86 ? 17.447 -21.506 10.293 1.00 54.59 86 VAL A O 1
ATOM 658 N N . VAL A 1 87 ? 17.254 -23.744 10.155 1.00 50.88 87 VAL A N 1
ATOM 659 C CA . VAL A 1 87 ? 16.133 -23.845 11.096 1.00 50.88 87 VAL A CA 1
ATOM 660 C C . VAL A 1 87 ? 16.654 -23.479 12.483 1.00 50.88 87 VAL A C 1
ATOM 662 O O . VAL A 1 87 ? 17.132 -24.325 13.234 1.00 50.88 87 VAL A O 1
ATOM 665 N N . ASN A 1 88 ? 16.576 -22.203 12.846 1.00 45.94 88 ASN A N 1
ATOM 666 C CA . ASN A 1 88 ? 16.649 -21.817 14.241 1.00 45.94 88 ASN A CA 1
ATOM 667 C C . ASN A 1 88 ? 15.271 -22.104 14.832 1.00 45.94 88 ASN A C 1
ATOM 669 O O . ASN A 1 88 ? 14.324 -21.348 14.620 1.00 45.94 88 ASN A O 1
ATOM 673 N N . GLU A 1 89 ? 15.143 -23.194 15.592 1.00 49.25 89 GLU A N 1
ATOM 674 C CA . GLU A 1 89 ? 13.889 -23.563 16.273 1.00 49.25 89 GLU A CA 1
ATOM 675 C C . GLU A 1 89 ? 13.359 -22.469 17.224 1.00 49.25 89 GLU A C 1
ATOM 677 O O . GLU A 1 89 ? 12.227 -22.545 17.689 1.00 49.25 89 GLU A O 1
ATOM 682 N N . LYS A 1 90 ? 14.144 -21.410 17.467 1.00 44.47 90 LYS A N 1
ATOM 683 C CA . LYS A 1 90 ? 13.759 -20.217 18.232 1.00 44.47 90 LYS A CA 1
ATOM 684 C C . LYS A 1 90 ? 13.055 -19.120 17.423 1.00 44.47 90 LYS A C 1
ATOM 686 O O . LYS A 1 90 ? 12.585 -18.162 18.025 1.00 44.47 90 LYS A O 1
ATOM 691 N N . SER A 1 91 ? 12.965 -19.244 16.099 1.00 45.44 91 SER A N 1
ATOM 692 C CA . SER A 1 91 ? 12.409 -18.208 15.211 1.00 45.44 91 SER A CA 1
ATOM 693 C C . SER A 1 91 ? 11.114 -18.633 14.522 1.00 45.44 91 SER A C 1
ATOM 695 O O . SER A 1 91 ? 10.682 -17.988 13.569 1.00 45.44 91 SER A O 1
ATOM 697 N N . ARG A 1 92 ? 10.448 -19.689 15.011 1.00 46.44 92 ARG A N 1
ATOM 698 C CA . ARG A 1 92 ? 9.039 -19.938 14.685 1.00 46.44 92 ARG A CA 1
ATOM 699 C C . ARG A 1 92 ? 8.194 -18.834 15.323 1.00 46.44 92 ARG A C 1
ATOM 701 O O . ARG A 1 92 ? 7.590 -19.032 16.371 1.00 46.44 92 ARG A O 1
ATOM 708 N N . GLY A 1 93 ? 8.167 -17.665 14.690 1.00 44.22 93 GLY A N 1
ATOM 709 C CA . GLY A 1 93 ? 7.240 -16.575 14.969 1.00 44.22 93 GLY A CA 1
ATOM 710 C C . GLY A 1 93 ? 5.824 -16.950 14.535 1.00 44.22 93 GLY A C 1
ATOM 711 O O . GLY A 1 93 ? 5.227 -16.268 13.715 1.00 44.22 93 GLY A O 1
ATOM 712 N N . GLY A 1 94 ? 5.295 -18.044 15.074 1.00 42.97 94 GLY A N 1
ATOM 713 C CA . GLY A 1 94 ? 3.893 -18.427 15.011 1.00 42.97 94 GLY A CA 1
ATOM 714 C C . GLY A 1 94 ? 3.425 -18.623 16.444 1.00 42.97 94 GLY A C 1
ATOM 715 O O . GLY A 1 94 ? 3.581 -19.705 17.002 1.00 42.97 94 GLY A O 1
ATOM 716 N N . GLY A 1 95 ? 2.930 -17.548 17.057 1.00 41.41 95 GLY A N 1
ATOM 717 C CA . GLY A 1 95 ? 2.448 -17.550 18.438 1.00 41.41 95 GLY A CA 1
ATOM 718 C C . GLY A 1 95 ? 2.964 -16.374 19.263 1.00 41.41 95 GLY A C 1
ATOM 719 O O . GLY A 1 95 ? 3.963 -16.508 19.956 1.00 41.41 95 GLY A O 1
ATOM 720 N N . GLY A 1 96 ? 2.267 -15.237 19.181 1.00 46.31 96 GLY A N 1
ATOM 721 C CA . GLY A 1 96 ? 2.007 -14.267 20.262 1.00 46.31 96 GLY A CA 1
ATOM 722 C C . GLY A 1 96 ? 3.103 -13.833 21.253 1.00 46.31 96 GLY A C 1
ATOM 723 O O . GLY A 1 96 ? 2.747 -13.316 22.310 1.00 46.31 96 GLY A O 1
ATOM 724 N N . GLY A 1 97 ? 4.394 -14.028 20.980 1.00 47.88 97 GLY A N 1
ATOM 725 C CA . GLY A 1 97 ? 5.468 -13.686 21.923 1.00 47.88 97 GLY A CA 1
ATOM 726 C C . GLY A 1 97 ? 6.894 -13.751 21.371 1.00 47.88 97 GLY A C 1
ATOM 727 O O . GLY A 1 97 ? 7.843 -13.726 22.153 1.00 47.88 97 GLY A O 1
ATOM 728 N N . GLY A 1 98 ? 7.064 -13.864 20.050 1.00 56.28 98 GLY A N 1
ATOM 729 C CA . GLY A 1 98 ? 8.375 -13.807 19.399 1.00 56.28 98 GLY A CA 1
ATOM 730 C C . GLY A 1 98 ? 8.851 -12.369 19.179 1.00 56.28 98 GLY A C 1
ATOM 731 O O . GLY A 1 98 ? 8.054 -11.433 19.187 1.00 56.28 98 GLY A O 1
ATOM 732 N N . THR A 1 99 ? 10.157 -12.184 18.972 1.00 68.88 99 THR A N 1
ATOM 733 C CA . THR A 1 99 ? 10.712 -10.914 18.480 1.00 68.88 99 THR A CA 1
ATOM 734 C C . THR A 1 99 ? 10.027 -10.553 17.163 1.00 68.88 99 THR A C 1
ATOM 736 O O . THR A 1 99 ? 10.079 -11.343 16.224 1.00 68.88 99 THR A O 1
ATOM 739 N N . ILE A 1 100 ? 9.390 -9.381 17.103 1.00 79.00 100 ILE A N 1
ATOM 740 C CA . ILE A 1 100 ? 8.816 -8.863 15.858 1.00 79.00 100 ILE A CA 1
ATOM 741 C C . ILE A 1 100 ? 9.976 -8.546 14.913 1.00 79.00 100 ILE A C 1
ATOM 743 O O . ILE A 1 100 ? 10.865 -7.765 15.259 1.00 79.00 100 ILE A O 1
ATOM 747 N N . CYS A 1 101 ? 9.983 -9.179 13.744 1.00 85.00 101 CYS A N 1
ATOM 748 C CA . CYS A 1 101 ? 10.911 -8.845 12.673 1.00 85.00 101 CYS A CA 1
ATOM 749 C C . CYS A 1 101 ? 10.417 -7.588 11.953 1.00 85.00 101 CYS A C 1
ATOM 751 O O . CYS A 1 101 ? 9.219 -7.441 11.717 1.00 85.00 101 CYS A O 1
ATOM 753 N N . THR A 1 102 ? 11.340 -6.708 11.576 1.00 86.88 102 THR A N 1
ATOM 754 C CA . THR A 1 102 ? 11.037 -5.526 10.766 1.00 86.88 102 THR A CA 1
ATOM 755 C C . THR A 1 102 ? 11.529 -5.764 9.346 1.00 86.88 102 THR A C 1
ATOM 757 O O . THR A 1 102 ? 12.689 -6.135 9.179 1.00 86.88 102 THR A O 1
ATOM 760 N N . ALA A 1 103 ? 10.659 -5.568 8.357 1.00 87.75 103 ALA A N 1
ATOM 761 C CA . ALA A 1 103 ? 11.024 -5.530 6.943 1.00 87.75 103 ALA A CA 1
ATOM 762 C C . ALA A 1 103 ? 10.982 -4.086 6.433 1.00 87.75 103 ALA A C 1
ATOM 764 O O . ALA A 1 103 ? 9.993 -3.381 6.663 1.00 87.75 103 ALA A O 1
ATOM 765 N N . ASP A 1 104 ? 12.026 -3.664 5.727 1.00 90.25 104 ASP A N 1
ATOM 766 C CA . ASP A 1 104 ? 12.098 -2.335 5.127 1.00 90.25 104 ASP A CA 1
ATOM 767 C C . ASP A 1 104 ? 11.281 -2.299 3.829 1.00 90.25 104 ASP A C 1
ATOM 769 O O . ASP A 1 104 ? 11.547 -3.033 2.872 1.00 90.25 104 ASP A O 1
ATOM 773 N N . LEU A 1 105 ? 10.282 -1.422 3.789 1.00 91.12 105 LEU A N 1
ATOM 774 C CA . LEU A 1 105 ? 9.369 -1.250 2.669 1.00 91.12 105 LEU A CA 1
ATOM 775 C C . LEU A 1 105 ? 9.671 0.057 1.936 1.00 91.12 105 LEU A C 1
ATOM 777 O O . LEU A 1 105 ? 9.430 1.149 2.454 1.00 91.12 105 LEU A O 1
ATOM 781 N N . GLY A 1 106 ? 10.158 -0.065 0.707 1.00 92.50 106 GLY A N 1
ATOM 782 C CA . GLY A 1 106 ? 10.223 1.047 -0.229 1.00 92.50 106 GLY A CA 1
ATOM 783 C C . GLY A 1 106 ? 8.859 1.263 -0.876 1.00 92.50 106 GLY A C 1
ATOM 784 O O . GLY A 1 106 ? 8.237 0.304 -1.329 1.00 92.50 106 GLY A O 1
ATOM 785 N N . VAL A 1 107 ? 8.381 2.502 -0.925 1.00 94.69 107 VAL A N 1
ATOM 786 C CA . VAL A 1 107 ? 7.080 2.820 -1.517 1.00 94.69 107 VAL A CA 1
ATOM 787 C C . VAL A 1 107 ? 7.235 3.823 -2.652 1.00 94.69 107 VAL A C 1
ATOM 789 O O . VAL A 1 107 ? 7.963 4.806 -2.525 1.00 94.69 107 VAL A O 1
ATOM 792 N N . ASP A 1 108 ? 6.526 3.589 -3.752 1.00 94.62 108 ASP A N 1
ATOM 793 C CA . ASP A 1 108 ? 6.342 4.547 -4.844 1.00 94.62 108 ASP A CA 1
ATOM 794 C C . ASP A 1 108 ? 4.840 4.761 -5.061 1.00 94.62 108 ASP A C 1
ATOM 796 O O . ASP A 1 108 ? 4.044 3.833 -4.902 1.00 94.62 108 ASP A O 1
ATOM 800 N N . ALA A 1 109 ? 4.455 5.984 -5.387 1.00 94.25 109 ALA A N 1
ATOM 801 C CA . ALA A 1 109 ? 3.089 6.381 -5.679 1.00 94.25 109 ALA A CA 1
ATOM 802 C C . ALA A 1 109 ? 3.084 7.116 -7.013 1.00 94.25 109 ALA A C 1
ATOM 804 O O . ALA A 1 109 ? 3.773 8.131 -7.165 1.00 94.25 109 ALA A O 1
ATOM 805 N N . ASP A 1 110 ? 2.333 6.586 -7.974 1.00 92.75 110 ASP A N 1
ATOM 806 C CA . ASP A 1 110 ? 2.262 7.157 -9.315 1.00 92.75 110 ASP A CA 1
ATOM 807 C C . ASP A 1 110 ? 1.483 8.478 -9.357 1.00 92.75 110 ASP A C 1
ATOM 809 O O . ASP A 1 110 ? 0.901 8.937 -8.364 1.00 92.75 110 ASP A O 1
ATOM 813 N N . TRP A 1 111 ? 1.520 9.133 -10.516 1.00 92.12 111 TRP A N 1
ATOM 814 C CA . TRP A 1 111 ? 0.850 10.414 -10.695 1.00 92.12 111 TRP A CA 1
ATOM 815 C C . TRP A 1 111 ? -0.655 10.311 -10.475 1.00 92.12 111 TRP A C 1
ATOM 817 O O . TRP A 1 111 ? -1.239 11.189 -9.842 1.00 92.12 111 TRP A O 1
ATOM 827 N N . GLU A 1 112 ? -1.288 9.243 -10.946 1.00 90.81 112 GLU A N 1
ATOM 828 C CA . GLU A 1 112 ? -2.718 9.010 -10.772 1.00 90.81 112 GLU A CA 1
ATOM 829 C C . GLU A 1 112 ? -3.089 8.847 -9.294 1.00 90.81 112 GLU A C 1
ATOM 831 O O . GLU A 1 112 ? -4.095 9.401 -8.845 1.00 90.81 112 GLU A O 1
ATOM 836 N N . TYR A 1 113 ? -2.259 8.160 -8.507 1.00 90.12 113 TYR A N 1
ATOM 837 C CA . TYR A 1 113 ? -2.439 8.049 -7.063 1.00 90.12 113 TYR A CA 1
ATOM 838 C C . TYR A 1 113 ? -2.325 9.420 -6.393 1.00 90.12 113 TYR A C 1
ATOM 840 O O . TYR A 1 113 ? -3.158 9.790 -5.561 1.00 90.12 113 TYR A O 1
ATOM 848 N N . PHE A 1 114 ? -1.331 10.214 -6.797 1.00 90.88 114 PHE A N 1
ATOM 849 C CA . PHE A 1 114 ? -1.184 11.582 -6.313 1.00 90.88 114 PHE A CA 1
ATOM 850 C C . PHE A 1 114 ? -2.350 12.485 -6.739 1.00 90.88 114 PHE A C 1
ATOM 852 O O . PHE A 1 114 ? -2.751 13.358 -5.974 1.00 90.88 114 PHE A O 1
ATOM 859 N N . GLN A 1 115 ? -2.947 12.284 -7.915 1.00 90.62 115 GLN A N 1
ATOM 860 C CA . GLN A 1 115 ? -4.149 13.017 -8.324 1.00 90.62 115 GLN A CA 1
ATOM 861 C C . GLN A 1 115 ? -5.363 12.675 -7.458 1.00 90.62 115 GLN A C 1
ATOM 863 O O . GLN A 1 115 ? -6.169 13.564 -7.178 1.00 90.62 115 GLN A O 1
ATOM 868 N N . ALA A 1 116 ? -5.493 11.416 -7.035 1.00 86.94 116 ALA A N 1
ATOM 869 C CA . ALA A 1 116 ? -6.603 10.971 -6.200 1.00 86.94 116 ALA A CA 1
ATOM 870 C C . ALA A 1 116 ? -6.520 11.537 -4.773 1.00 86.94 116 ALA A C 1
ATOM 872 O O . ALA A 1 116 ? -7.520 12.014 -4.238 1.00 86.94 116 ALA A O 1
ATOM 873 N N . TRP A 1 117 ? -5.330 11.518 -4.167 1.00 85.94 117 TRP A N 1
ATOM 874 C CA . TRP A 1 117 ? -5.151 11.851 -2.747 1.00 85.94 117 TRP A CA 1
ATOM 875 C C . TRP A 1 117 ? -4.499 13.213 -2.493 1.00 85.94 117 TRP A C 1
ATOM 877 O O . TRP A 1 117 ? -4.574 13.744 -1.383 1.00 85.94 117 TRP A O 1
ATOM 887 N N . GLY A 1 118 ? -3.844 13.804 -3.491 1.00 88.25 118 GLY A N 1
ATOM 888 C CA . GLY A 1 118 ? -3.144 15.080 -3.375 1.00 88.25 118 GLY A CA 1
ATOM 889 C C . GLY A 1 118 ? -2.159 15.090 -2.205 1.00 88.25 118 GLY A C 1
ATOM 890 O O . GLY A 1 118 ? -1.320 14.197 -2.060 1.00 88.25 118 GLY A O 1
ATOM 891 N N . GLY A 1 119 ? -2.296 16.086 -1.325 1.00 87.56 119 GLY A N 1
ATOM 892 C CA . GLY A 1 119 ? -1.478 16.217 -0.113 1.00 87.56 119 GLY 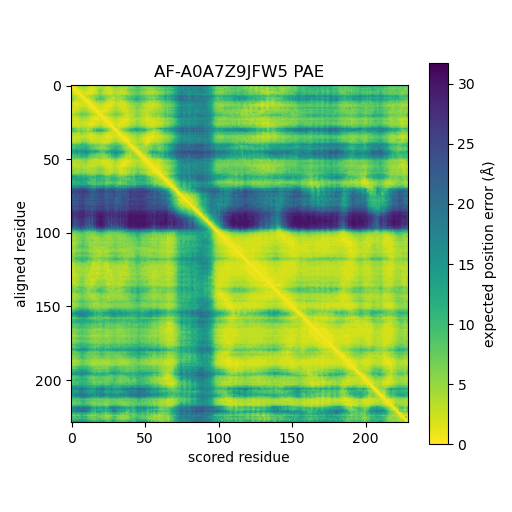A CA 1
ATOM 893 C C . GLY A 1 119 ? -1.654 15.087 0.911 1.00 87.56 119 GLY A C 1
ATOM 894 O O . GLY A 1 119 ? -0.819 14.955 1.800 1.00 87.56 119 GLY A O 1
ATOM 895 N N . GLN A 1 120 ? -2.691 14.252 0.779 1.00 87.00 120 GLN A N 1
ATOM 896 C CA . GLN A 1 120 ? -2.962 13.114 1.665 1.00 87.00 120 GLN A CA 1
ATOM 897 C C . GLN A 1 120 ? -2.352 11.793 1.174 1.00 87.00 120 GLN A C 1
ATOM 899 O O . GLN A 1 120 ? -2.516 10.772 1.836 1.00 87.00 120 GLN A O 1
ATOM 904 N N . THR A 1 121 ? -1.610 11.802 0.060 1.00 89.38 121 THR A N 1
ATOM 905 C CA . THR A 1 121 ? -0.963 10.609 -0.523 1.00 89.38 121 THR A CA 1
ATOM 906 C C . THR A 1 121 ? -0.147 9.825 0.509 1.00 89.38 121 THR A C 1
ATOM 908 O O . THR A 1 121 ? -0.364 8.631 0.708 1.00 89.38 121 THR A O 1
ATOM 911 N N . GLU A 1 122 ? 0.751 10.498 1.232 1.00 90.31 122 GLU A N 1
ATOM 912 C CA . GLU A 1 122 ? 1.571 9.846 2.259 1.00 90.31 122 GLU A CA 1
ATOM 913 C C . GLU A 1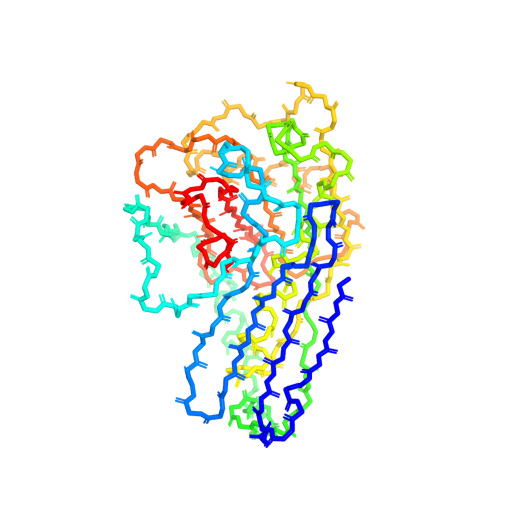 122 ? 0.729 9.348 3.440 1.00 90.31 122 GLU A C 1
ATOM 915 O O . GLU A 1 122 ? 0.960 8.245 3.942 1.00 90.31 122 GLU A O 1
ATOM 920 N N . SER A 1 123 ? -0.259 10.131 3.884 1.00 89.19 123 SER A N 1
ATOM 921 C CA . SER A 1 123 ? -1.171 9.749 4.970 1.00 89.19 123 SER A CA 1
ATOM 922 C C . SER A 1 123 ? -1.938 8.472 4.634 1.00 89.19 123 SER A C 1
ATOM 924 O O . SER A 1 123 ? -2.040 7.581 5.482 1.00 89.19 123 SER A O 1
ATOM 926 N N . GLN A 1 124 ? -2.424 8.359 3.396 1.00 88.81 124 GLN A N 1
ATOM 927 C CA . GLN A 1 124 ? -3.167 7.199 2.922 1.00 88.81 124 GLN A CA 1
ATOM 928 C C . GLN A 1 124 ? -2.277 5.955 2.851 1.00 88.81 124 GLN A C 1
ATOM 930 O O . GLN A 1 124 ? -2.642 4.913 3.395 1.00 88.81 124 GLN A O 1
ATOM 935 N N . ILE A 1 125 ? -1.077 6.066 2.276 1.00 90.88 125 ILE A N 1
ATOM 936 C CA . ILE A 1 125 ? -0.098 4.967 2.229 1.00 90.88 125 ILE A CA 1
ATOM 937 C C . ILE A 1 125 ? 0.218 4.473 3.642 1.00 90.88 125 ILE A C 1
ATOM 939 O O . ILE A 1 125 ? 0.139 3.277 3.931 1.00 90.88 125 ILE A O 1
ATOM 943 N N . ASN A 1 126 ? 0.514 5.397 4.559 1.00 90.81 126 ASN A N 1
ATOM 944 C CA . ASN A 1 126 ? 0.759 5.053 5.954 1.00 90.81 126 ASN A CA 1
ATOM 945 C C . ASN A 1 126 ? -0.455 4.359 6.581 1.00 90.81 126 ASN A C 1
ATOM 947 O O . ASN A 1 126 ? -0.283 3.425 7.361 1.00 90.81 126 ASN A O 1
ATOM 951 N N . SER A 1 127 ? -1.674 4.786 6.247 1.00 88.25 127 SER A N 1
ATOM 952 C CA . SER A 1 127 ? -2.905 4.177 6.747 1.00 88.25 127 SER A CA 1
ATOM 953 C C . SER A 1 127 ? -3.056 2.723 6.310 1.00 88.25 127 SER A C 1
ATOM 955 O O . SER A 1 127 ? -3.305 1.849 7.150 1.00 88.25 127 SER A O 1
ATOM 957 N N . VAL A 1 128 ? -2.827 2.456 5.025 1.00 88.75 128 VAL A N 1
ATOM 958 C CA . VAL A 1 128 ? -2.903 1.111 4.453 1.00 88.75 128 VAL A CA 1
ATOM 959 C C . VAL A 1 128 ? -1.852 0.200 5.083 1.00 88.75 128 VAL A C 1
ATOM 961 O O . VAL A 1 128 ? -2.199 -0.838 5.646 1.00 88.75 128 VAL A O 1
ATOM 964 N N . ILE A 1 129 ? -0.584 0.620 5.118 1.00 90.44 129 ILE A N 1
ATOM 965 C CA . ILE A 1 129 ? 0.500 -0.177 5.719 1.00 90.44 129 ILE A CA 1
ATOM 966 C C . ILE A 1 129 ? 0.269 -0.411 7.216 1.00 90.44 129 ILE A C 1
ATOM 968 O O . ILE A 1 129 ? 0.497 -1.508 7.730 1.00 90.44 129 ILE A O 1
ATOM 972 N N . ASN A 1 130 ? -0.259 0.583 7.929 1.00 88.88 130 ASN A N 1
ATOM 973 C CA . ASN A 1 130 ? -0.647 0.429 9.324 1.00 88.88 130 ASN A CA 1
ATOM 974 C C . ASN A 1 130 ? -1.730 -0.654 9.469 1.00 88.88 130 ASN A C 1
ATOM 976 O O . ASN A 1 130 ? -1.638 -1.487 10.369 1.00 88.88 130 ASN A O 1
ATOM 980 N N . SER A 1 131 ? -2.730 -0.699 8.594 1.00 86.06 131 SER A N 1
ATOM 981 C CA . SER A 1 131 ? -3.741 -1.761 8.609 1.00 86.06 131 SER A CA 1
ATOM 982 C C . SER A 1 131 ? -3.143 -3.145 8.317 1.00 86.06 131 SER A C 1
ATOM 984 O O . SER A 1 131 ? -3.397 -4.094 9.067 1.00 86.06 131 SER A O 1
ATOM 986 N N . VAL A 1 132 ? -2.287 -3.248 7.296 1.00 87.56 132 VAL A N 1
ATOM 987 C CA . VAL A 1 132 ? -1.599 -4.488 6.895 1.00 87.56 132 VAL A CA 1
ATOM 988 C C . VAL A 1 132 ? -0.727 -5.035 8.028 1.00 87.56 132 VAL A C 1
ATOM 990 O O . VAL A 1 132 ? -0.778 -6.227 8.335 1.00 87.56 132 VAL A O 1
ATOM 993 N N . ASN A 1 133 ? 0.010 -4.171 8.727 1.00 88.19 133 ASN A N 1
ATOM 994 C CA . ASN A 1 133 ? 0.876 -4.581 9.834 1.00 88.19 133 ASN A CA 1
ATOM 995 C C . ASN A 1 133 ? 0.109 -5.248 10.987 1.00 88.19 133 ASN A C 1
ATOM 997 O O . ASN A 1 133 ? 0.650 -6.162 11.595 1.00 88.19 133 ASN A O 1
ATOM 1001 N N . VAL A 1 134 ? -1.164 -4.908 11.247 1.00 86.00 134 VAL A N 1
ATOM 1002 C CA . VAL A 1 134 ? -1.967 -5.643 12.255 1.00 86.00 134 VAL A CA 1
ATOM 1003 C C . VAL A 1 134 ? -2.142 -7.112 11.870 1.00 86.00 134 VAL A C 1
ATOM 1005 O O . VAL A 1 134 ? -2.116 -7.996 12.730 1.00 86.00 134 VAL A O 1
ATOM 1008 N N . GLN A 1 135 ? -2.298 -7.394 10.575 1.00 84.38 135 GLN A N 1
ATOM 1009 C CA . GLN A 1 135 ? -2.382 -8.766 10.090 1.00 84.38 135 GLN A CA 1
ATOM 1010 C C . GLN A 1 135 ? -1.048 -9.489 10.253 1.00 84.38 135 GLN A C 1
ATOM 1012 O O . GLN A 1 135 ? -1.009 -10.565 10.847 1.00 84.38 135 GLN A O 1
ATOM 1017 N N . TYR A 1 136 ? 0.036 -8.897 9.755 1.00 84.88 136 TYR A N 1
ATOM 1018 C CA . TYR A 1 136 ? 1.351 -9.537 9.745 1.00 84.88 136 TYR A CA 1
ATOM 1019 C C . TYR A 1 136 ? 1.938 -9.718 11.150 1.00 84.88 136 TYR A C 1
ATOM 1021 O O . TYR A 1 136 ? 2.495 -10.777 11.445 1.00 84.88 136 TYR A O 1
ATOM 1029 N N . GLU A 1 137 ? 1.742 -8.754 12.049 1.00 85.75 137 GLU A N 1
ATOM 1030 C CA . GLU A 1 137 ? 2.171 -8.862 13.445 1.00 85.75 137 GLU A CA 1
ATOM 1031 C C . GLU A 1 137 ? 1.429 -10.007 14.148 1.00 85.75 137 GLU A C 1
ATOM 1033 O O . GLU A 1 137 ? 2.053 -10.823 14.826 1.00 85.75 137 GLU A O 1
ATOM 1038 N N . GLY A 1 138 ? 0.114 -10.122 13.928 1.00 79.81 138 GLY A N 1
ATOM 1039 C CA . GLY A 1 138 ? -0.710 -11.169 14.536 1.00 79.81 138 GLY A CA 1
ATOM 1040 C C . GLY A 1 138 ? -0.463 -12.573 13.974 1.00 79.81 138 GLY A C 1
ATOM 1041 O O . GLY A 1 138 ? -0.531 -13.549 14.721 1.00 79.81 138 GLY A O 1
ATOM 1042 N N . SER A 1 139 ? -0.174 -12.689 12.676 1.00 80.06 139 SER A N 1
ATOM 1043 C CA . SER A 1 139 ? -0.057 -13.985 11.995 1.00 80.06 139 SER A CA 1
ATOM 1044 C C . SER A 1 139 ? 1.372 -14.523 11.936 1.00 80.06 139 SER A C 1
ATOM 1046 O O . SER A 1 139 ? 1.569 -15.726 12.096 1.00 80.06 139 SER A O 1
ATOM 1048 N N . VAL A 1 140 ? 2.362 -13.659 11.694 1.00 82.12 140 VAL A N 1
ATOM 1049 C CA . VAL A 1 140 ? 3.745 -14.073 11.384 1.00 82.12 140 VAL A CA 1
ATOM 1050 C C . VAL A 1 140 ? 4.819 -13.278 12.138 1.00 82.12 140 VAL A C 1
ATOM 1052 O O . VAL A 1 140 ? 6.002 -13.456 11.866 1.00 82.12 140 VAL A O 1
ATOM 1055 N N . ASN A 1 141 ? 4.439 -12.434 13.108 1.00 83.06 141 ASN A N 1
ATOM 1056 C CA . ASN A 1 141 ? 5.353 -11.569 13.873 1.00 83.06 141 ASN A CA 1
ATOM 1057 C C . ASN A 1 141 ? 6.271 -10.711 12.975 1.00 83.06 141 ASN A C 1
ATOM 1059 O O . ASN A 1 141 ? 7.456 -10.547 13.265 1.00 83.06 141 ASN A O 1
ATOM 1063 N N . LEU A 1 142 ? 5.725 -10.169 11.884 1.00 84.88 142 LEU A N 1
ATOM 1064 C CA . LEU A 1 142 ? 6.427 -9.268 10.966 1.00 84.88 142 LEU A CA 1
ATOM 1065 C C . LEU A 1 142 ? 5.755 -7.894 10.978 1.00 84.88 142 LEU A C 1
ATOM 1067 O O . LEU A 1 142 ? 4.530 -7.810 10.955 1.00 84.88 142 LEU A O 1
ATOM 1071 N N . THR A 1 143 ? 6.545 -6.828 10.970 1.00 88.56 143 THR A N 1
ATOM 1072 C CA . THR A 1 143 ? 6.066 -5.458 10.771 1.00 88.56 143 THR A CA 1
ATOM 1073 C C . THR A 1 143 ? 6.828 -4.813 9.616 1.00 88.56 143 THR A C 1
ATOM 1075 O O . THR A 1 143 ? 8.034 -5.008 9.470 1.00 88.56 143 THR A O 1
ATOM 1078 N N . HIS A 1 144 ? 6.130 -4.065 8.770 1.00 90.12 144 HIS A N 1
ATOM 1079 C CA . HIS A 1 144 ? 6.740 -3.316 7.677 1.00 90.12 144 HIS A CA 1
ATOM 1080 C C . HIS A 1 144 ? 7.061 -1.903 8.159 1.00 90.12 144 HIS A C 1
ATOM 1082 O O . HIS A 1 144 ? 6.164 -1.181 8.608 1.00 90.12 144 HIS A O 1
ATOM 1088 N N . ALA A 1 145 ? 8.325 -1.505 8.053 1.00 90.75 145 ALA A N 1
ATOM 1089 C CA . ALA A 1 145 ? 8.766 -0.136 8.271 1.00 90.75 145 ALA A CA 1
ATOM 1090 C C . ALA A 1 145 ? 8.968 0.535 6.915 1.00 90.75 145 ALA A C 1
ATOM 1092 O O . ALA A 1 145 ? 9.742 0.057 6.092 1.00 90.75 145 ALA A O 1
ATOM 1093 N N . ILE A 1 146 ? 8.271 1.642 6.667 1.00 91.25 146 ILE A N 1
ATOM 1094 C CA . ILE A 1 146 ? 8.440 2.377 5.413 1.00 91.25 146 ILE A CA 1
ATOM 1095 C C . ILE A 1 146 ? 9.802 3.076 5.445 1.00 91.25 146 ILE A C 1
ATOM 1097 O O . ILE A 1 146 ? 10.035 3.933 6.299 1.00 91.25 146 ILE A O 1
ATOM 1101 N N . SER A 1 147 ? 10.696 2.711 4.526 1.00 91.06 147 SER A N 1
ATOM 1102 C CA . SER A 1 147 ? 12.034 3.301 4.432 1.00 91.06 147 SER A CA 1
ATOM 1103 C C . SER A 1 147 ? 12.027 4.609 3.643 1.00 91.06 147 SER A C 1
ATOM 1105 O O . SER A 1 147 ? 12.720 5.563 3.998 1.00 91.06 147 SER A O 1
ATOM 1107 N N . SER A 1 148 ? 11.219 4.678 2.585 1.00 92.25 148 SER A N 1
ATOM 1108 C CA . SER A 1 148 ? 11.019 5.876 1.775 1.00 92.25 148 SER A CA 1
ATOM 1109 C C . SER A 1 148 ? 9.674 5.820 1.057 1.00 92.25 148 SER A C 1
ATOM 1111 O O . SER A 1 148 ? 9.220 4.738 0.684 1.00 92.25 148 SER A O 1
ATOM 1113 N N . ILE A 1 149 ? 9.061 6.987 0.857 1.00 93.31 149 ILE A N 1
ATOM 1114 C CA . ILE A 1 149 ? 7.883 7.165 0.007 1.00 93.31 149 ILE A CA 1
ATOM 1115 C C . ILE A 1 149 ? 8.280 8.116 -1.117 1.00 93.31 149 ILE A C 1
ATOM 1117 O O . ILE A 1 149 ? 8.641 9.267 -0.868 1.00 93.31 149 ILE A O 1
ATOM 1121 N N . ILE A 1 150 ? 8.225 7.631 -2.351 1.00 93.69 150 ILE A N 1
ATOM 1122 C CA . ILE A 1 150 ? 8.383 8.446 -3.551 1.00 93.69 150 ILE A CA 1
ATOM 1123 C C . ILE A 1 150 ? 6.988 8.795 -4.050 1.00 93.69 150 ILE A C 1
ATOM 1125 O O . ILE A 1 150 ? 6.196 7.908 -4.340 1.00 93.69 150 ILE A O 1
ATOM 1129 N N . VAL A 1 151 ? 6.692 10.087 -4.167 1.00 93.00 151 VAL A N 1
ATOM 1130 C CA . VAL A 1 151 ? 5.430 10.569 -4.736 1.00 93.00 151 VAL A CA 1
ATOM 1131 C C . VAL A 1 151 ? 5.714 11.217 -6.085 1.00 93.00 151 VAL A C 1
ATOM 1133 O O . VAL A 1 151 ? 6.407 12.237 -6.164 1.00 93.00 151 VAL A O 1
ATOM 1136 N N . ARG A 1 152 ? 5.190 10.633 -7.164 1.00 91.81 152 ARG A N 1
ATOM 1137 C CA . ARG A 1 152 ? 5.343 11.154 -8.526 1.00 91.81 152 ARG A CA 1
ATOM 1138 C C . ARG A 1 152 ? 4.328 12.275 -8.757 1.00 91.81 152 ARG A C 1
ATOM 1140 O O . ARG A 1 152 ? 3.197 12.054 -9.153 1.00 91.81 152 ARG A O 1
ATOM 1147 N N . SER A 1 153 ? 4.735 13.520 -8.524 1.00 88.44 153 SER A N 1
ATOM 1148 C CA . SER A 1 153 ? 3.863 14.706 -8.618 1.00 88.44 153 SER A CA 1
ATOM 1149 C C . SER A 1 153 ? 3.736 15.312 -10.027 1.00 88.44 153 SER A C 1
ATOM 1151 O O . SER A 1 153 ? 3.320 16.461 -10.178 1.00 88.44 153 SER A O 1
ATOM 1153 N N . SER A 1 154 ? 4.113 14.569 -11.069 1.00 87.75 154 SER A N 1
ATOM 1154 C CA . SER A 1 154 ? 4.085 15.012 -12.465 1.00 87.75 154 SER A CA 1
ATOM 1155 C C . SER A 1 154 ? 3.552 13.902 -13.356 1.00 87.75 154 SER A C 1
ATOM 1157 O O . SER A 1 154 ? 3.924 12.749 -13.171 1.00 87.75 154 SER A O 1
ATOM 1159 N N . SER A 1 155 ? 2.780 14.268 -14.383 1.00 83.69 155 SER A N 1
ATOM 1160 C CA . SER A 1 155 ? 2.234 13.336 -15.380 1.00 83.69 155 SER A CA 1
ATOM 1161 C C . SER A 1 155 ? 3.289 12.645 -16.249 1.00 83.69 155 SER A C 1
ATOM 1163 O O . SER A 1 155 ? 2.949 11.789 -17.055 1.00 83.69 155 SER A O 1
ATOM 1165 N N . ASN A 1 156 ? 4.556 13.054 -16.144 1.00 83.19 156 ASN A N 1
ATOM 1166 C CA . ASN A 1 156 ? 5.684 12.409 -16.814 1.00 83.19 156 ASN A CA 1
ATOM 1167 C C . ASN A 1 156 ? 6.329 11.368 -15.890 1.00 83.19 156 ASN A C 1
ATOM 1169 O O . ASN A 1 156 ? 7.549 11.370 -15.705 1.00 83.19 156 ASN A O 1
ATOM 1173 N N . ASP A 1 157 ? 5.510 10.538 -15.252 1.00 85.56 157 ASP A N 1
ATOM 1174 C CA . ASP A 1 157 ? 6.003 9.406 -14.485 1.00 85.56 157 ASP A CA 1
ATOM 1175 C C . ASP A 1 157 ? 6.438 8.262 -15.435 1.00 85.56 157 ASP A C 1
ATOM 1177 O O . ASP A 1 157 ? 6.125 8.272 -16.631 1.00 85.56 157 ASP A O 1
ATOM 1181 N N . PRO A 1 158 ? 7.264 7.310 -14.967 1.00 87.31 158 PRO A N 1
ATOM 1182 C CA . PRO A 1 158 ? 7.799 6.247 -15.822 1.00 87.31 158 PRO A CA 1
ATOM 1183 C C . PRO A 1 158 ? 6.773 5.137 -16.120 1.00 87.31 158 PRO A C 1
ATOM 1185 O O . PRO A 1 158 ? 7.086 4.185 -16.839 1.00 87.31 158 PRO A O 1
ATOM 1188 N N . TYR A 1 159 ? 5.563 5.242 -15.569 1.00 91.38 159 TYR A N 1
ATOM 1189 C CA . TYR A 1 159 ? 4.540 4.206 -15.566 1.00 91.38 159 TYR A CA 1
ATOM 1190 C C . TYR A 1 159 ? 3.498 4.523 -16.630 1.00 91.38 159 TYR A C 1
ATOM 1192 O O . TYR A 1 159 ? 2.736 5.466 -16.495 1.00 91.38 159 TYR A O 1
ATOM 1200 N N . THR A 1 160 ? 3.455 3.757 -17.718 1.00 88.75 160 THR A N 1
ATOM 1201 C CA . THR A 1 160 ? 2.598 4.092 -18.875 1.00 88.75 160 THR A CA 1
ATOM 1202 C C . THR A 1 160 ? 1.555 3.035 -19.197 1.00 88.75 160 THR A C 1
ATOM 1204 O O . THR A 1 160 ? 0.631 3.301 -19.965 1.00 88.75 160 THR A O 1
ATOM 1207 N N . SER A 1 161 ? 1.698 1.835 -18.637 1.00 89.62 161 SER A N 1
ATOM 1208 C CA . SER A 1 161 ? 0.801 0.717 -18.904 1.00 89.62 161 SER A CA 1
ATOM 1209 C C . SER A 1 161 ? -0.289 0.592 -17.842 1.00 89.62 161 SER A C 1
ATOM 1211 O O . SER A 1 161 ? -0.038 0.801 -16.659 1.00 89.62 161 SER A O 1
ATOM 1213 N N . SER A 1 162 ? -1.482 0.175 -18.268 1.00 86.81 162 SER A N 1
ATOM 1214 C CA . SER A 1 162 ? -2.550 -0.314 -17.382 1.00 86.81 162 SER A CA 1
ATOM 1215 C C . SER A 1 162 ? -2.565 -1.844 -17.273 1.00 86.81 162 SER A C 1
ATOM 1217 O O . SER A 1 162 ? -3.355 -2.399 -16.516 1.00 86.81 162 SER A O 1
ATOM 1219 N N . ASP A 1 163 ? -1.724 -2.548 -18.035 1.00 88.62 163 ASP A N 1
ATOM 1220 C CA . ASP A 1 163 ? -1.526 -3.987 -17.863 1.00 88.62 163 ASP A CA 1
ATOM 1221 C C . ASP A 1 163 ? -0.642 -4.243 -16.637 1.00 88.62 163 ASP A C 1
ATOM 1223 O O . ASP A 1 163 ? 0.484 -3.746 -16.571 1.00 88.62 163 ASP A O 1
ATOM 1227 N N . ALA A 1 164 ? -1.148 -5.025 -15.682 1.00 86.88 164 ALA A N 1
ATOM 1228 C CA . ALA A 1 164 ? -0.522 -5.218 -14.376 1.00 86.88 164 ALA A CA 1
ATOM 1229 C C . ALA A 1 164 ? 0.900 -5.805 -14.467 1.00 86.88 164 ALA A C 1
ATOM 1231 O O . ALA A 1 164 ? 1.801 -5.343 -13.770 1.00 86.88 164 ALA A O 1
ATOM 1232 N N . GLY A 1 165 ? 1.125 -6.790 -15.345 1.00 87.00 165 GLY A N 1
ATOM 1233 C CA . GLY A 1 165 ? 2.446 -7.404 -15.523 1.00 87.00 165 GLY A CA 1
ATOM 1234 C C . GLY A 1 165 ? 3.447 -6.434 -16.150 1.00 87.00 165 GLY A C 1
ATOM 1235 O O . GLY A 1 165 ? 4.558 -6.257 -15.651 1.00 87.00 165 GLY A O 1
ATOM 1236 N N . THR A 1 166 ? 3.021 -5.725 -17.197 1.00 89.56 166 THR A N 1
ATOM 1237 C CA . THR A 1 166 ? 3.841 -4.698 -17.853 1.00 89.56 166 THR A CA 1
ATOM 1238 C C . THR A 1 166 ? 4.172 -3.548 -16.899 1.00 89.56 166 THR A C 1
ATOM 1240 O O . THR A 1 166 ? 5.300 -3.055 -16.895 1.00 89.56 166 THR A O 1
ATOM 1243 N N . LEU A 1 167 ? 3.214 -3.125 -16.073 1.00 90.88 167 LEU A N 1
ATOM 1244 C CA . LEU A 1 167 ? 3.417 -2.079 -15.074 1.00 90.88 167 LEU A CA 1
ATOM 1245 C C . LEU A 1 167 ? 4.406 -2.525 -13.988 1.00 90.88 167 LEU A C 1
ATOM 1247 O O . LEU A 1 167 ? 5.301 -1.762 -13.627 1.00 90.88 167 LEU A O 1
ATOM 1251 N N . LEU A 1 168 ? 4.311 -3.773 -13.522 1.00 89.81 168 LEU A N 1
ATOM 1252 C CA . LEU A 1 168 ? 5.264 -4.345 -12.568 1.00 89.81 168 LEU A CA 1
ATOM 1253 C C . LEU A 1 168 ? 6.692 -4.395 -13.143 1.00 89.81 168 LEU A C 1
ATOM 1255 O O . LEU A 1 168 ? 7.662 -4.082 -12.448 1.00 89.81 168 LEU A O 1
ATOM 1259 N N . ASP A 1 169 ? 6.825 -4.714 -14.431 1.00 89.94 169 ASP A N 1
ATOM 1260 C CA . ASP A 1 169 ? 8.103 -4.668 -15.146 1.00 89.94 169 ASP A CA 1
ATOM 1261 C C . ASP A 1 169 ? 8.683 -3.249 -15.248 1.00 89.94 169 ASP A C 1
ATOM 1263 O O . ASP A 1 169 ? 9.882 -3.048 -15.018 1.00 89.94 169 ASP A O 1
ATOM 1267 N N . GLN A 1 170 ? 7.842 -2.254 -15.544 1.00 92.06 170 GLN A N 1
ATOM 1268 C CA . GLN A 1 170 ? 8.236 -0.841 -15.553 1.00 92.06 170 GLN A CA 1
ATOM 1269 C C . GLN A 1 170 ? 8.686 -0.380 -14.162 1.00 92.06 170 GLN A C 1
ATOM 1271 O O . GLN A 1 170 ? 9.746 0.235 -14.033 1.00 92.06 170 GLN A O 1
ATOM 1276 N N . PHE A 1 171 ? 7.931 -0.746 -13.124 1.00 92.50 171 PHE A N 1
ATOM 1277 C CA . PHE A 1 171 ? 8.240 -0.447 -11.727 1.00 92.50 171 PHE A CA 1
ATOM 1278 C C . PHE A 1 171 ? 9.605 -0.976 -11.302 1.00 92.50 171 PHE A C 1
ATOM 1280 O O . PHE A 1 171 ? 10.448 -0.221 -10.807 1.00 92.50 171 PHE A O 1
ATOM 1287 N N . ARG A 1 172 ? 9.877 -2.252 -11.585 1.00 89.81 172 ARG A N 1
ATOM 1288 C CA . ARG A 1 172 ? 11.196 -2.843 -11.356 1.00 89.81 172 ARG A CA 1
ATOM 1289 C C . ARG A 1 172 ? 12.292 -2.065 -12.069 1.00 89.81 172 ARG A C 1
ATOM 1291 O O . ARG A 1 172 ? 13.323 -1.785 -11.462 1.00 89.81 172 ARG A O 1
ATOM 1298 N N . SER A 1 173 ? 12.114 -1.789 -13.361 1.00 90.94 173 SER A N 1
ATOM 1299 C CA . SER A 1 173 ? 13.153 -1.144 -14.167 1.00 90.94 173 SER A CA 1
ATOM 1300 C C . SER A 1 173 ? 13.500 0.237 -13.616 1.00 90.94 173 SER A C 1
ATOM 1302 O O . SER A 1 173 ? 14.677 0.552 -13.441 1.00 90.94 173 SER A O 1
ATOM 1304 N N . GLU A 1 174 ? 12.487 1.025 -13.263 1.00 92.00 174 GLU A N 1
ATOM 1305 C CA . GLU A 1 174 ? 12.664 2.337 -12.647 1.00 92.00 174 GLU A CA 1
ATOM 1306 C C . GLU A 1 174 ? 13.425 2.237 -11.319 1.00 92.00 174 GLU A C 1
ATOM 1308 O O . GLU A 1 174 ? 14.420 2.935 -11.113 1.00 92.00 174 GLU A O 1
ATOM 1313 N N . TRP A 1 175 ? 13.017 1.331 -10.430 1.00 91.31 175 TRP A N 1
ATOM 1314 C CA . TRP A 1 175 ? 13.653 1.197 -9.121 1.00 91.31 175 TRP A CA 1
ATOM 1315 C C . TRP A 1 175 ? 15.085 0.667 -9.192 1.00 91.31 175 TRP A C 1
ATOM 1317 O O . TRP A 1 175 ? 15.952 1.147 -8.461 1.00 91.31 175 TRP A O 1
ATOM 1327 N N . GLN A 1 176 ? 15.364 -0.279 -10.090 1.00 88.06 176 GLN A N 1
ATOM 1328 C CA . GLN A 1 176 ? 16.717 -0.807 -10.284 1.00 88.06 176 GLN A CA 1
ATOM 1329 C C . GLN A 1 176 ? 17.671 0.241 -10.858 1.00 88.06 176 GLN A C 1
ATOM 1331 O O . GLN A 1 176 ? 18.831 0.291 -10.452 1.00 88.06 176 GLN A O 1
ATOM 1336 N N . ASN A 1 177 ? 17.190 1.078 -11.778 1.00 89.31 177 ASN A N 1
ATOM 1337 C CA . ASN A 1 177 ? 18.029 2.061 -12.455 1.00 89.31 177 ASN A CA 1
ATOM 1338 C C . ASN A 1 177 ? 18.212 3.347 -11.639 1.00 89.31 177 ASN A C 1
ATOM 1340 O O . ASN A 1 177 ? 19.309 3.902 -11.627 1.00 89.31 177 ASN A O 1
ATOM 1344 N N . ASN A 1 178 ? 17.161 3.811 -10.957 1.00 90.88 178 ASN A N 1
ATOM 1345 C CA . ASN A 1 178 ? 17.125 5.153 -10.372 1.00 90.88 178 ASN A CA 1
ATOM 1346 C C . ASN A 1 178 ? 17.039 5.167 -8.839 1.00 90.88 178 ASN A C 1
ATOM 1348 O O . ASN A 1 178 ? 17.420 6.165 -8.234 1.00 90.88 178 ASN A O 1
ATOM 1352 N N . GLN A 1 179 ? 16.595 4.077 -8.199 1.00 89.44 179 GLN A N 1
ATOM 1353 C CA . GLN A 1 179 ? 16.317 4.036 -6.751 1.00 89.44 179 GLN A CA 1
ATOM 1354 C C . GLN A 1 179 ? 17.170 3.026 -5.972 1.00 89.44 179 GLN A C 1
ATOM 1356 O O . GLN A 1 179 ? 16.876 2.702 -4.822 1.00 89.44 179 GLN A O 1
ATOM 1361 N N . GLY A 1 180 ? 18.287 2.569 -6.547 1.00 82.56 180 GLY A N 1
ATOM 1362 C CA . GLY A 1 180 ? 19.192 1.606 -5.903 1.00 82.56 180 GLY A CA 1
ATOM 1363 C C . GLY A 1 180 ? 19.841 2.089 -4.595 1.00 82.56 180 GLY A C 1
ATOM 1364 O O . GLY A 1 180 ? 20.395 1.277 -3.858 1.00 82.56 180 GLY A O 1
ATOM 1365 N N . GLY A 1 181 ? 19.780 3.391 -4.293 1.00 85.25 181 GLY A N 1
ATOM 1366 C CA . GLY A 1 181 ? 20.275 3.969 -3.038 1.00 85.25 181 GLY A CA 1
ATOM 1367 C C . GLY A 1 181 ? 19.306 3.862 -1.855 1.00 85.25 181 GLY A C 1
ATOM 1368 O O . GLY A 1 181 ? 19.712 4.135 -0.727 1.00 85.25 181 GLY A O 1
ATOM 1369 N N . ILE A 1 182 ? 18.047 3.483 -2.088 1.00 86.94 182 ILE A N 1
ATOM 1370 C CA . ILE A 1 182 ? 17.041 3.342 -1.031 1.00 86.94 182 ILE A CA 1
ATOM 1371 C C . ILE A 1 182 ? 17.134 1.920 -0.465 1.00 86.94 182 ILE A C 1
ATOM 1373 O O . ILE A 1 182 ? 16.923 0.965 -1.215 1.00 86.94 182 ILE A O 1
ATOM 1377 N N . PRO A 1 183 ? 17.433 1.731 0.832 1.00 83.88 183 PRO A N 1
ATOM 1378 C CA . PRO A 1 183 ? 17.387 0.408 1.443 1.00 83.88 183 PRO A CA 1
ATOM 1379 C C . PRO A 1 183 ? 15.939 -0.098 1.482 1.00 83.88 183 PRO A C 1
ATOM 1381 O O . PRO A 1 183 ? 15.035 0.608 1.930 1.00 83.88 183 PRO A O 1
ATOM 1384 N N . HIS A 1 184 ? 15.715 -1.305 0.964 1.00 85.69 184 HIS A N 1
ATOM 1385 C CA . HIS A 1 184 ? 14.407 -1.955 0.957 1.00 85.69 184 HIS A CA 1
ATOM 1386 C C . HIS A 1 184 ? 14.549 -3.480 0.840 1.00 85.69 184 HIS A C 1
ATOM 1388 O O . HIS A 1 184 ? 15.335 -3.986 0.030 1.00 85.69 184 HIS A O 1
ATOM 1394 N N . ASP A 1 185 ? 13.743 -4.207 1.609 1.00 86.56 185 ASP A N 1
ATOM 1395 C CA . ASP A 1 185 ? 13.547 -5.656 1.493 1.00 86.56 185 ASP A CA 1
ATOM 1396 C C . ASP A 1 185 ? 12.474 -5.990 0.455 1.00 86.56 185 ASP A C 1
ATOM 1398 O O . ASP A 1 185 ? 12.545 -7.035 -0.202 1.00 86.56 185 ASP A O 1
ATOM 1402 N N . ILE A 1 186 ? 11.506 -5.081 0.289 1.00 88.69 186 ILE A N 1
ATOM 1403 C CA . ILE A 1 186 ? 10.434 -5.108 -0.711 1.00 88.69 186 ILE A CA 1
ATOM 1404 C C . ILE A 1 186 ? 10.172 -3.673 -1.178 1.00 88.69 186 ILE A C 1
ATOM 1406 O O . ILE A 1 186 ? 10.196 -2.745 -0.372 1.00 88.69 186 ILE A O 1
ATOM 1410 N N . ALA A 1 187 ? 9.912 -3.490 -2.470 1.00 91.62 187 ALA A N 1
ATOM 1411 C CA . ALA A 1 187 ? 9.368 -2.250 -3.010 1.00 91.62 187 ALA A CA 1
ATOM 1412 C C . ALA A 1 187 ? 7.911 -2.462 -3.447 1.00 91.62 187 ALA A C 1
ATOM 1414 O O . ALA A 1 187 ? 7.589 -3.476 -4.073 1.00 91.62 187 ALA A O 1
ATOM 1415 N N . HIS A 1 188 ? 7.031 -1.519 -3.118 1.00 93.06 188 HIS A N 1
ATOM 1416 C CA . HIS A 1 188 ? 5.610 -1.585 -3.444 1.00 93.06 188 HIS A CA 1
ATOM 1417 C C . HIS A 1 188 ? 5.134 -0.305 -4.134 1.00 93.06 188 HIS A C 1
ATOM 1419 O O . HIS A 1 188 ? 5.374 0.796 -3.637 1.00 93.06 188 HIS A O 1
ATOM 1425 N N . LEU A 1 189 ? 4.454 -0.459 -5.267 1.00 93.38 189 LEU A N 1
ATOM 1426 C CA . LEU A 1 189 ? 3.836 0.640 -6.003 1.00 93.38 189 LEU A CA 1
ATOM 1427 C C . LEU A 1 189 ? 2.354 0.748 -5.635 1.00 93.38 189 LEU A C 1
ATOM 1429 O O . LEU A 1 189 ? 1.588 -0.191 -5.846 1.00 93.38 189 LEU A O 1
ATOM 1433 N N . PHE A 1 190 ? 1.939 1.909 -5.140 1.00 92.50 190 PHE A N 1
ATOM 1434 C CA . PHE A 1 190 ? 0.529 2.270 -5.059 1.00 92.50 190 PHE A CA 1
ATOM 1435 C C . PHE A 1 190 ? 0.143 3.025 -6.325 1.00 92.50 190 PHE A C 1
ATOM 1437 O O . PHE A 1 190 ? 0.701 4.085 -6.615 1.00 92.50 190 PHE A O 1
ATOM 1444 N N . THR A 1 191 ? -0.798 2.470 -7.082 1.00 91.12 191 THR A N 1
ATOM 1445 C CA . THR A 1 191 ? -1.242 3.053 -8.349 1.00 91.12 191 THR A CA 1
ATOM 1446 C C . THR A 1 191 ? -2.677 3.558 -8.257 1.00 91.12 191 THR A C 1
ATOM 1448 O O . THR A 1 191 ? -3.551 2.901 -7.686 1.00 91.12 191 THR A O 1
ATOM 1451 N N . GLY A 1 192 ? -2.921 4.752 -8.797 1.00 86.81 192 GLY A N 1
ATOM 1452 C CA . GLY A 1 192 ? -4.271 5.263 -9.053 1.00 86.81 192 GLY A CA 1
ATOM 1453 C C . GLY A 1 192 ? -4.807 4.857 -10.428 1.00 86.81 192 GLY A C 1
ATOM 1454 O O . GLY A 1 192 ? -5.927 5.220 -10.786 1.00 86.81 192 GLY A O 1
ATOM 1455 N N . ARG A 1 193 ? -4.015 4.134 -11.228 1.00 87.38 193 ARG A N 1
ATOM 1456 C CA . ARG A 1 193 ? -4.422 3.660 -12.550 1.00 87.38 193 ARG A CA 1
ATOM 1457 C C . ARG A 1 193 ? -5.406 2.510 -12.388 1.00 87.38 193 ARG A C 1
ATOM 1459 O O . ARG A 1 193 ? -5.148 1.562 -11.655 1.00 87.38 193 ARG A O 1
ATOM 1466 N N . SER A 1 194 ? -6.494 2.566 -13.150 1.00 85.19 194 SER A N 1
ATOM 1467 C CA . SER A 1 194 ? -7.383 1.416 -13.290 1.00 85.19 194 SER A CA 1
ATOM 1468 C C . SER A 1 194 ? -6.682 0.355 -14.131 1.00 85.19 194 SER A C 1
ATOM 1470 O O . SER A 1 194 ? -6.350 0.594 -15.302 1.00 85.19 194 SER A O 1
ATOM 1472 N N . MET A 1 195 ? -6.402 -0.792 -13.518 1.00 84.19 195 MET A N 1
ATOM 1473 C CA . MET A 1 195 ? -5.719 -1.881 -14.196 1.00 84.19 195 MET A CA 1
ATOM 1474 C C . MET A 1 195 ? -6.649 -2.611 -15.164 1.00 84.19 195 MET A C 1
ATOM 1476 O O . MET A 1 195 ? -7.861 -2.720 -14.975 1.00 84.19 195 MET A O 1
ATOM 1480 N N . GLN A 1 196 ? -6.077 -3.122 -16.251 1.00 82.31 196 GLN A N 1
ATOM 1481 C CA . GLN A 1 196 ? -6.840 -3.848 -17.252 1.00 82.31 196 GLN A CA 1
ATOM 1482 C C . GLN A 1 196 ? -7.284 -5.215 -16.714 1.00 82.31 196 GLN A C 1
ATOM 1484 O O . GLN A 1 196 ? -6.478 -6.027 -16.261 1.00 82.31 196 GLN A O 1
ATOM 1489 N N . GLY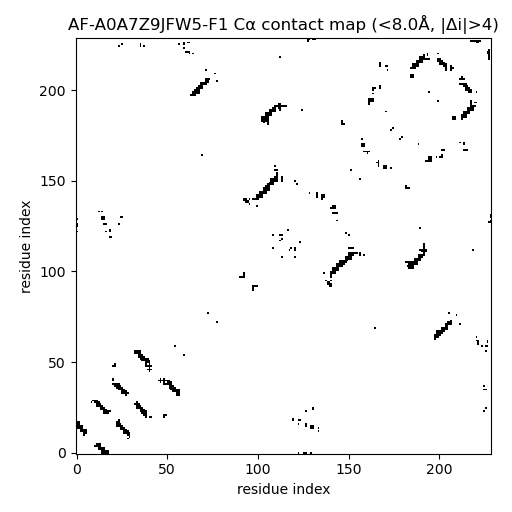 A 1 197 ? -8.576 -5.512 -16.863 1.00 80.81 197 GLY A N 1
ATOM 1490 C CA . GLY A 1 197 ? -9.154 -6.798 -16.479 1.00 80.81 197 GLY A CA 1
ATOM 1491 C C . GLY A 1 197 ? -9.636 -6.795 -15.033 1.00 80.81 197 GLY A C 1
ATOM 1492 O O . GLY A 1 197 ? -10.236 -5.828 -14.583 1.00 80.81 197 GLY A O 1
ATOM 1493 N N . SER A 1 198 ? -9.433 -7.909 -14.331 1.00 81.25 198 SER A N 1
ATOM 1494 C CA . SER A 1 198 ? -9.824 -8.063 -12.926 1.00 81.25 198 SER A CA 1
ATOM 1495 C C . SER A 1 198 ? -8.638 -7.966 -11.969 1.00 81.25 198 SER A C 1
ATOM 1497 O O . SER A 1 198 ? -8.803 -8.263 -10.797 1.00 81.25 198 SER A O 1
ATOM 1499 N N . THR A 1 199 ? -7.430 -7.646 -12.428 1.00 83.19 199 THR A N 1
ATOM 1500 C CA . THR A 1 199 ? -6.248 -7.630 -11.555 1.00 83.19 199 THR A CA 1
ATOM 1501 C C . THR A 1 199 ? -6.201 -6.325 -10.771 1.00 83.19 199 THR A C 1
ATOM 1503 O O . THR A 1 199 ? -6.086 -5.279 -11.387 1.00 83.19 199 THR A O 1
ATOM 1506 N N . ILE A 1 200 ? -6.256 -6.386 -9.437 1.00 83.75 200 ILE A N 1
ATOM 1507 C CA . ILE A 1 200 ? -6.226 -5.203 -8.538 1.00 83.75 200 ILE A CA 1
ATOM 1508 C C . ILE A 1 200 ? -4.933 -5.098 -7.719 1.00 83.75 200 ILE A C 1
ATOM 1510 O O . ILE A 1 200 ? -4.671 -4.102 -7.053 1.00 83.75 200 ILE A O 1
ATOM 1514 N N . GLY A 1 201 ? -4.078 -6.108 -7.833 1.00 84.19 201 GLY A N 1
ATOM 1515 C CA . GLY A 1 201 ? -2.692 -6.061 -7.400 1.00 84.19 201 GLY A CA 1
ATOM 1516 C C . GLY A 1 201 ? -1.918 -7.208 -8.029 1.00 84.19 201 GLY A C 1
ATOM 1517 O O . GLY A 1 201 ? -2.506 -8.230 -8.386 1.00 84.19 201 GLY A O 1
ATOM 1518 N N . ILE A 1 202 ? -0.611 -7.044 -8.186 1.00 87.00 202 ILE A N 1
ATOM 1519 C CA . ILE A 1 202 ? 0.275 -8.108 -8.657 1.00 87.00 202 ILE A CA 1
ATOM 1520 C C . ILE A 1 202 ? 1.616 -8.032 -7.941 1.00 87.00 202 ILE A C 1
ATOM 1522 O O . ILE A 1 202 ? 2.132 -6.951 -7.667 1.00 87.00 202 ILE A O 1
ATOM 1526 N N . ALA A 1 203 ? 2.189 -9.189 -7.635 1.00 86.19 203 ALA A N 1
ATOM 1527 C CA . ALA A 1 203 ? 3.534 -9.286 -7.091 1.00 86.19 203 ALA A CA 1
ATOM 1528 C C . ALA A 1 203 ? 4.281 -10.474 -7.695 1.00 86.19 203 ALA A C 1
ATOM 1530 O O . ALA A 1 203 ? 3.674 -11.474 -8.097 1.00 86.19 203 ALA A O 1
ATOM 1531 N N . TRP A 1 204 ? 5.610 -10.379 -7.716 1.00 81.31 204 TRP A N 1
ATOM 1532 C CA . TRP A 1 204 ? 6.447 -11.536 -8.013 1.00 81.31 204 TRP A CA 1
ATOM 1533 C C . TRP A 1 204 ? 6.588 -12.427 -6.786 1.00 81.31 204 TRP A C 1
ATOM 1535 O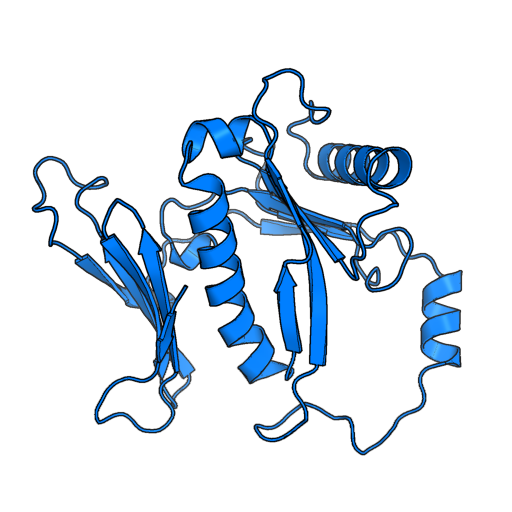 O . TRP A 1 204 ? 6.912 -11.961 -5.691 1.00 81.31 204 TRP A O 1
ATOM 1545 N N . LEU A 1 205 ? 6.361 -13.726 -6.975 1.00 77.25 205 LEU A N 1
ATOM 1546 C CA . LEU A 1 205 ? 6.464 -14.713 -5.902 1.00 77.25 205 LEU A CA 1
ATOM 1547 C C . LEU A 1 205 ? 7.916 -15.098 -5.616 1.00 77.25 205 LEU A C 1
ATOM 1549 O O . LEU A 1 205 ? 8.793 -14.986 -6.469 1.00 77.25 205 LEU A O 1
ATOM 1553 N N . SER A 1 206 ? 8.160 -15.565 -4.385 1.00 67.56 206 SER A N 1
ATOM 1554 C CA . SER A 1 206 ? 9.482 -16.020 -3.920 1.00 67.56 206 SER A CA 1
ATOM 1555 C C . SER A 1 206 ? 10.598 -14.994 -4.143 1.00 67.56 206 SER A C 1
ATOM 1557 O O . SER A 1 206 ? 11.731 -15.343 -4.463 1.00 67.56 206 SER A O 1
ATOM 1559 N N . SER A 1 207 ? 10.259 -13.718 -3.969 1.00 67.50 207 SER A N 1
ATOM 1560 C CA . SER A 1 207 ? 11.096 -12.601 -4.386 1.00 67.50 207 SER A CA 1
ATOM 1561 C C . SER A 1 207 ? 11.662 -11.763 -3.239 1.00 67.50 207 SER A C 1
ATOM 1563 O O . SER A 1 207 ? 12.486 -10.881 -3.475 1.00 67.50 207 SER A O 1
ATOM 1565 N N . VAL A 1 208 ? 11.258 -12.012 -1.994 1.00 69.12 208 VAL A N 1
ATOM 1566 C CA . VAL A 1 208 ? 11.757 -11.251 -0.840 1.00 69.12 208 VAL A CA 1
ATOM 1567 C C . VAL A 1 208 ? 13.272 -11.436 -0.715 1.00 69.12 208 VAL A C 1
ATOM 1569 O O . VAL A 1 208 ? 13.779 -12.546 -0.876 1.00 69.12 208 VAL A O 1
ATOM 1572 N N . CYS A 1 209 ? 13.995 -10.338 -0.476 1.00 67.62 209 CYS A N 1
ATOM 1573 C CA . CYS A 1 209 ? 15.465 -10.286 -0.464 1.00 67.62 209 CYS A CA 1
ATOM 1574 C C . CYS A 1 209 ? 16.147 -10.610 -1.811 1.00 67.62 209 CYS A C 1
ATOM 1576 O O . CYS A 1 209 ? 17.361 -10.816 -1.848 1.00 67.62 209 CYS A O 1
ATOM 1578 N N . SER A 1 210 ? 15.401 -10.608 -2.921 1.00 70.19 210 SER A N 1
ATOM 1579 C CA . SER A 1 210 ? 15.935 -10.876 -4.260 1.00 70.19 210 SER A CA 1
ATOM 1580 C C . SER A 1 210 ? 16.141 -9.618 -5.108 1.00 70.19 210 SER A C 1
ATOM 1582 O O . SER A 1 210 ? 15.981 -8.478 -4.653 1.00 70.19 210 SER A O 1
ATOM 1584 N N . SER A 1 211 ? 16.507 -9.831 -6.375 1.00 68.38 211 SER A N 1
ATOM 1585 C CA . SER A 1 211 ? 16.506 -8.794 -7.410 1.00 68.38 211 SER A CA 1
ATOM 1586 C C . SER A 1 211 ? 15.113 -8.512 -7.995 1.00 68.38 211 SER A C 1
ATOM 1588 O O . SER A 1 211 ? 14.977 -7.576 -8.772 1.00 68.38 211 SER A O 1
ATOM 1590 N N . VAL A 1 212 ? 14.080 -9.276 -7.627 1.00 73.56 212 VAL A N 1
ATOM 1591 C CA . VAL A 1 212 ? 12.697 -9.169 -8.132 1.00 73.56 212 VAL A CA 1
ATOM 1592 C C . VAL A 1 212 ? 11.688 -8.884 -7.007 1.00 73.56 212 VAL A C 1
ATOM 1594 O O . VAL A 1 212 ? 10.525 -9.244 -7.095 1.00 73.56 212 VAL A O 1
ATOM 1597 N N . LYS A 1 213 ? 12.118 -8.215 -5.935 1.00 82.88 213 LYS A N 1
ATOM 1598 C CA . LYS A 1 213 ? 11.324 -7.887 -4.733 1.00 82.88 213 LYS A CA 1
ATOM 1599 C C . LYS A 1 213 ? 10.282 -6.766 -4.933 1.00 82.88 213 LYS A C 1
ATOM 1601 O O . LYS A 1 213 ? 10.310 -5.765 -4.219 1.00 82.88 213 LYS A O 1
ATOM 1606 N N . TYR A 1 214 ? 9.391 -6.917 -5.910 1.00 87.94 214 TYR A N 1
ATOM 1607 C CA . TYR A 1 214 ? 8.447 -5.875 -6.324 1.00 87.94 214 TYR A CA 1
ATOM 1608 C C . TYR A 1 214 ? 7.000 -6.369 -6.309 1.00 87.94 214 TYR A C 1
ATOM 1610 O O . TYR A 1 214 ? 6.707 -7.511 -6.677 1.00 87.94 214 TYR A O 1
ATOM 1618 N N . GLY A 1 215 ? 6.095 -5.476 -5.923 1.00 89.38 215 GLY A N 1
ATOM 1619 C CA . GLY A 1 215 ? 4.657 -5.651 -6.072 1.00 89.38 215 GLY A CA 1
ATOM 1620 C C . GLY A 1 215 ? 3.956 -4.315 -6.275 1.00 89.38 215 GLY A C 1
ATOM 1621 O O . GLY A 1 215 ? 4.559 -3.256 -6.104 1.00 89.38 215 GLY A O 1
ATOM 1622 N N . LEU A 1 216 ? 2.687 -4.370 -6.652 1.00 89.88 216 LEU A N 1
ATOM 1623 C CA . LEU A 1 216 ? 1.845 -3.195 -6.817 1.00 89.88 216 LEU A CA 1
ATOM 1624 C C . LEU A 1 216 ? 0.399 -3.485 -6.421 1.00 89.88 216 LEU A C 1
ATOM 1626 O O . LEU A 1 216 ? -0.052 -4.633 -6.512 1.00 89.88 216 LEU A O 1
ATOM 1630 N N . ALA A 1 217 ? -0.319 -2.437 -6.027 1.00 89.62 217 ALA A N 1
ATOM 1631 C CA . ALA A 1 217 ? -1.737 -2.479 -5.693 1.00 89.62 217 ALA A CA 1
ATOM 1632 C C . ALA A 1 217 ? -2.469 -1.228 -6.196 1.00 89.62 217 ALA A C 1
ATOM 1634 O O . ALA A 1 217 ? -1.952 -0.109 -6.128 1.00 89.62 217 ALA A O 1
ATOM 1635 N N . 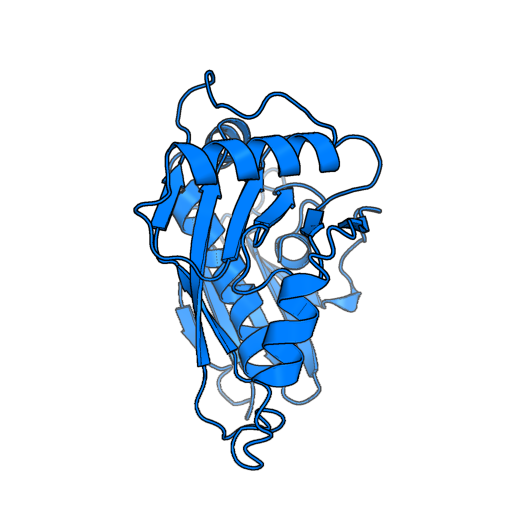GLU A 1 218 ? -3.691 -1.433 -6.682 1.00 87.69 218 GLU A N 1
ATOM 1636 C CA . GLU A 1 218 ? -4.597 -0.375 -7.121 1.00 87.69 218 GLU A CA 1
ATOM 1637 C C . GLU A 1 218 ? -5.352 0.235 -5.933 1.00 87.69 218 GLU A C 1
ATOM 1639 O O . GLU A 1 218 ? -5.966 -0.469 -5.129 1.00 87.69 218 GLU A O 1
ATOM 1644 N N . SER A 1 219 ? -5.332 1.566 -5.848 1.00 76.50 219 SER A N 1
ATOM 1645 C CA . SER A 1 219 ? -5.893 2.323 -4.725 1.00 76.50 219 SER A CA 1
ATOM 1646 C C . SER A 1 219 ? -7.412 2.285 -4.612 1.00 76.50 219 SER A C 1
ATOM 1648 O O . SER A 1 219 ? -7.923 2.351 -3.496 1.00 76.50 219 SER A O 1
ATOM 1650 N N . ASP A 1 220 ? -8.131 2.292 -5.736 1.00 69.31 220 ASP A N 1
ATOM 1651 C CA . ASP A 1 220 ? -9.588 2.509 -5.770 1.00 69.31 220 ASP A CA 1
ATOM 1652 C C . ASP A 1 220 ? -10.338 1.302 -6.336 1.00 69.31 220 ASP A C 1
ATOM 1654 O O . ASP A 1 220 ? -11.394 1.403 -6.955 1.00 69.31 220 ASP A O 1
ATOM 1658 N N . CYS A 1 221 ? -9.795 0.111 -6.102 1.00 65.75 221 CYS A N 1
ATOM 1659 C CA . CYS A 1 221 ? -10.387 -1.099 -6.639 1.00 65.75 221 CYS A CA 1
ATOM 1660 C C . CYS A 1 221 ? -11.773 -1.423 -6.047 1.00 65.75 221 CYS A C 1
ATOM 1662 O O . CYS A 1 221 ? -12.517 -2.175 -6.673 1.00 65.75 221 CYS A O 1
ATOM 1664 N N . CYS A 1 222 ? -12.154 -0.898 -4.867 1.00 63.78 222 CYS A N 1
ATOM 1665 C CA . CYS A 1 222 ? -13.418 -1.288 -4.215 1.00 63.78 222 CYS A CA 1
ATOM 1666 C C . CYS A 1 222 ? -14.166 -0.210 -3.404 1.00 63.78 222 CYS A C 1
ATOM 1668 O O . CYS A 1 222 ? -15.140 -0.549 -2.727 1.00 63.78 222 CYS A O 1
ATOM 1670 N N . GLY A 1 223 ? -13.750 1.060 -3.412 1.00 66.31 223 GLY A N 1
ATOM 1671 C CA . GLY A 1 223 ? -14.484 2.163 -2.767 1.00 66.31 223 GLY A CA 1
ATOM 1672 C C . GLY A 1 223 ? -14.669 2.098 -1.236 1.00 66.31 223 GLY A C 1
ATOM 1673 O O . GLY A 1 223 ? -15.280 3.005 -0.661 1.00 66.31 223 GLY A O 1
ATOM 1674 N N . SER A 1 224 ? -14.158 1.071 -0.545 1.00 69.62 224 SER A N 1
ATOM 1675 C CA . SER A 1 224 ? -14.176 0.928 0.918 1.00 69.62 224 SER A CA 1
ATOM 1676 C C . SER A 1 224 ? -12.760 0.788 1.468 1.00 69.62 224 SER A C 1
ATOM 1678 O O . SER A 1 224 ? -11.914 0.120 0.867 1.00 69.62 224 SER A O 1
ATOM 1680 N N . PHE A 1 225 ? -12.500 1.400 2.627 1.00 73.75 225 PHE A N 1
ATOM 1681 C CA . PHE A 1 225 ? -11.176 1.354 3.247 1.00 73.75 225 PHE A CA 1
ATOM 1682 C C . PHE A 1 225 ? -10.715 -0.088 3.519 1.00 73.75 225 PHE A C 1
ATOM 1684 O O . PHE A 1 225 ? -9.571 -0.426 3.231 1.00 73.75 225 PHE A O 1
ATOM 1691 N N . GLY A 1 226 ? -11.616 -0.968 3.969 1.00 67.00 226 GLY A N 1
ATOM 1692 C CA . GLY A 1 226 ? -11.274 -2.366 4.252 1.00 67.00 226 GLY A CA 1
ATOM 1693 C C . GLY A 1 226 ? -10.883 -3.213 3.037 1.00 67.00 226 GLY A C 1
ATOM 1694 O O . GLY A 1 226 ? -10.231 -4.233 3.209 1.00 67.00 226 GLY A O 1
ATOM 1695 N N . CYS A 1 227 ? -11.254 -2.816 1.816 1.00 70.31 227 CYS A N 1
ATOM 1696 C CA . CYS A 1 227 ? -10.823 -3.523 0.604 1.00 70.31 227 CYS A CA 1
ATOM 1697 C C . CYS A 1 227 ? -9.484 -3.004 0.058 1.00 70.31 227 CYS A C 1
ATOM 1699 O O . CYS A 1 227 ? -8.813 -3.700 -0.695 1.00 70.31 227 CYS A O 1
ATOM 1701 N N . SER A 1 228 ? -9.092 -1.784 0.439 1.00 70.00 228 SER A N 1
ATOM 1702 C CA . SER A 1 228 ? -7.824 -1.162 0.030 1.00 70.00 228 SER A CA 1
ATOM 1703 C C . SER A 1 228 ? -6.602 -1.635 0.836 1.00 70.00 228 SER A C 1
ATOM 1705 O O . SER A 1 228 ? -5.502 -1.120 0.641 1.00 70.00 228 SER A O 1
ATOM 1707 N N . THR A 1 229 ? -6.794 -2.580 1.763 1.00 57.88 229 THR A N 1
ATOM 1708 C CA . THR A 1 229 ? -5.798 -3.072 2.733 1.00 57.88 229 THR A CA 1
ATOM 1709 C C . THR A 1 229 ? -5.647 -4.579 2.669 1.00 57.88 229 THR A C 1
ATOM 1711 O O . THR A 1 229 ? -4.507 -5.058 2.842 1.00 57.88 229 THR A O 1
#

Secondary structure (DSSP, 8-state):
-EEE--TT-TT-EEEEEEETTEEEEEEE-TTS-EEEEEE-TTTSTT--TT-EEEEEGGGPPP-S-EEEEE----HHHHHHHHHT----TT----SS-SPPEEEEEEEEE-HHHHHHHGGGHHHHHHHHHHHHHHHHHHHHSEEEEEEEEEE--SS--S----SHHHHHHHHHHHHHHH-TTS--SEEEEEE-S--STTEEEEEETT-TTSTT-EEEEETTSSSSGGG--

Radius of gyration: 18.58 Å; Cα contacts (8 Å, |Δi|>4): 440; chains: 1; bounding box: 46×40×47 Å